Protein AF-M6C0X6-F1 (afdb_monomer)

Organism: NCBI:txid1303729

Secondary structure (DSSP, 8-state):
-HHHHHHHHHHHHHHHHTT---------HHHHHHHHHHHHHHHHHHHH---HHHHHHHHHHHHHHHHHHHHHHHHHHHHHHHPPPSS-EEEEEE--EEEE---HHHHHHHHGGGGHHHHHHHHTTS---GGGTSSS-TTSTT-TTEEEPPPBT-EEEE--EEEEEE-TTSSEEEEEEEEEEEE--BEEEEESS--TTTGGGSEEEE--EEEEEEEEEEEEE-EE-TTS-EEEEEEEEEEEEEEEEEEEEPTTT--EEEEEEEE--EEEEEEEEEEEE-SSSEEEEEEEEEEEEEEEEEEEEEEEEEETTEEEEEEEE--S-TTTTEEEEEEEEEEEEEEEE-TTS-EEEEEEE---

Mean predicted aligned error: 16.29 Å

Foldseek 3Di:
DVVVVVVVVVVVVVVVVVPPDDDDDPQDPVVLVVLVVVLVVLVVVLVVDPDPVVSVVSVVVSVVSVVVSVVSVVVVQLVVLLDDDAFKDKDKDWAKDWDADDPPLVVVLVVCCVCVVVLVCVVVPVDDDPPPPCPPDPSPAFPSAKDKFDWAFRIDIWIKIKIKIAGRVSFKIKIKIKTKDKTWTKMKMAGRDDDPQCPVRRIDIWTKIKIKIKIKMKIWGWDQDPSSKTKTKIKIKMKIKMKIKIAAQDPRQLAGGIKIKIAIWMWIKMKMKIWARPHPWKIKIKIKMKIKTKAFIKMWDWHWGADPNDTDTDTDIDDDDRVVGMDIDIAMWMKIWMWTDDPVGDIDIDIDTDGD

Sequence (356 aa):
MKKQIEKFLVTILFLLIQTNAIGQNNLSQSDLDILEKEANELEMKAGKAQDPVTRQRMIFEIRKKRKEASELRDKLHEQEISKTPKGATFEIAILLNQTSWIPESLARKQNVSINETNTFLYTNGLYQNINVIAGNDPHIINNTGSFYSNPQGNTKTAYPIRLLFLTESKKYGVEATFLDFRIRPSYSSVNVNPTLGNLNQTYSLYGPQLRRTDIQLNFLYFFETGSGTRIGPSLGIRNLDTYSKEYGNLPGGLGFGTMEEKAGGLGPQIGFRIVKKLNNFFQFHTSADYFRTLGKYYLKTNGTTIHNGAQNFLVTETSGSTGDNLVKRRGYQIDAGLSFSEQTGSSLHSVFNIQK

Radius of gyration: 32.21 Å; Cα contacts (8 Å, |Δi|>4): 700; chains: 1; bounding box: 74×35×109 Å

Solvent-accessible surface area (backbone atoms only — not comparable to full-atom values): 18980 Å² total; per-residue (Å²): 111,69,73,58,55,52,48,51,53,50,51,54,51,51,66,58,56,76,69,74,80,77,81,91,66,97,77,52,76,67,59,44,57,49,36,51,50,54,29,52,55,44,50,58,50,36,72,69,46,86,50,69,68,64,28,52,53,42,53,52,51,32,53,50,36,51,50,52,33,51,57,50,48,52,52,52,49,51,56,59,49,32,55,76,75,83,51,65,47,79,46,79,43,67,41,46,35,55,43,70,62,73,55,66,70,56,55,52,60,62,66,52,56,83,49,44,67,59,49,56,42,37,74,72,66,78,50,95,68,73,78,74,77,64,72,83,46,84,89,65,53,59,54,83,46,58,50,68,54,77,60,43,70,27,58,49,79,38,70,32,44,35,40,38,38,31,42,47,83,57,35,40,34,43,37,38,36,44,35,83,45,76,46,65,24,35,33,39,34,40,35,76,66,62,46,95,80,42,54,86,47,34,62,42,78,44,63,35,42,38,38,39,37,42,40,38,42,32,43,38,42,40,46,72,45,100,74,36,32,34,38,26,53,30,47,31,40,34,39,45,34,38,34,38,37,37,70,41,73,40,89,44,80,49,24,46,35,41,39,40,37,40,37,37,20,49,28,52,27,41,34,38,40,39,39,36,62,77,45,89,40,37,32,40,38,36,38,41,36,42,38,43,26,47,30,45,49,42,44,40,36,42,18,42,34,65,57,97,90,39,84,41,80,44,77,48,61,71,76,75,57,89,78,71,36,59,40,79,48,74,53,52,45,44,42,37,31,46,33,39,41,50,100,83,79,60,67,58,65,55,44,61,39,65,64,112

Structure (mmCIF, N/CA/C/O backbone):
data_AF-M6C0X6-F1
#
_entry.id   AF-M6C0X6-F1
#
loop_
_atom_site.group_PDB
_atom_site.id
_atom_site.type_symbol
_atom_site.label_atom_id
_atom_site.label_alt_id
_atom_site.label_comp_id
_atom_site.label_asym_id
_atom_site.label_entity_id
_atom_site.label_seq_id
_atom_site.pdbx_PDB_ins_code
_atom_site.Cartn_x
_atom_site.Cartn_y
_atom_site.Cartn_z
_atom_site.occupancy
_atom_site.B_iso_or_equiv
_atom_site.auth_seq_id
_atom_site.auth_comp_id
_atom_site.auth_asym_id
_atom_site.auth_atom_id
_atom_site.pdbx_PDB_model_num
ATOM 1 N N . MET A 1 1 ? 19.005 5.212 11.169 1.00 42.03 1 MET A N 1
ATOM 2 C CA . MET A 1 1 ? 17.576 5.015 10.817 1.00 42.03 1 MET A CA 1
ATOM 3 C C . MET A 1 1 ? 16.932 3.784 11.466 1.00 42.03 1 MET A C 1
ATOM 5 O O . MET A 1 1 ? 15.867 3.962 12.036 1.00 42.03 1 MET A O 1
ATOM 9 N N . LYS A 1 2 ? 17.548 2.583 11.485 1.00 36.31 2 LYS A N 1
ATOM 10 C CA . LYS A 1 2 ? 17.008 1.403 12.217 1.00 36.31 2 LYS A CA 1
ATOM 11 C C . LYS A 1 2 ? 16.631 1.695 13.684 1.00 36.31 2 LYS A C 1
ATOM 13 O O . LYS A 1 2 ? 15.504 1.438 14.084 1.00 36.31 2 LYS A O 1
ATOM 18 N N . LYS A 1 3 ? 17.515 2.382 14.422 1.00 39.91 3 LYS A N 1
ATOM 19 C CA . LYS A 1 3 ? 17.298 2.758 15.834 1.00 39.91 3 LYS A CA 1
ATOM 20 C C . LYS A 1 3 ? 16.081 3.664 16.093 1.00 39.91 3 LYS A C 1
ATOM 22 O O . LYS A 1 3 ? 15.587 3.693 17.210 1.00 39.91 3 LYS A O 1
ATOM 27 N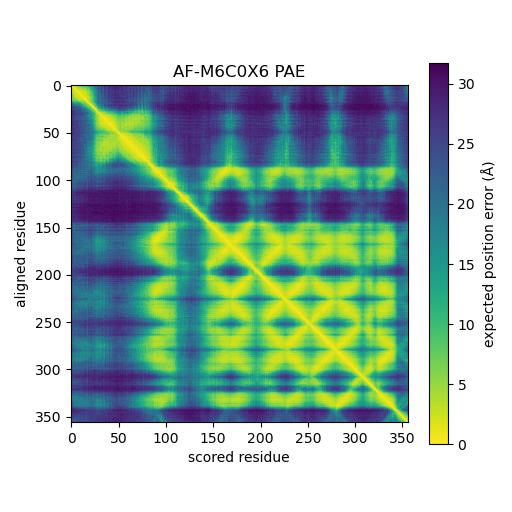 N . GLN A 1 4 ? 15.610 4.435 15.107 1.00 46.06 4 GLN A N 1
ATOM 28 C CA . GLN A 1 4 ? 14.421 5.291 15.279 1.00 46.06 4 GLN A CA 1
ATOM 29 C C . GLN A 1 4 ? 13.121 4.510 15.061 1.00 46.06 4 GLN A C 1
ATOM 31 O O . GLN A 1 4 ? 12.149 4.749 15.767 1.00 46.06 4 GLN A O 1
ATOM 36 N N . ILE A 1 5 ? 13.128 3.543 14.13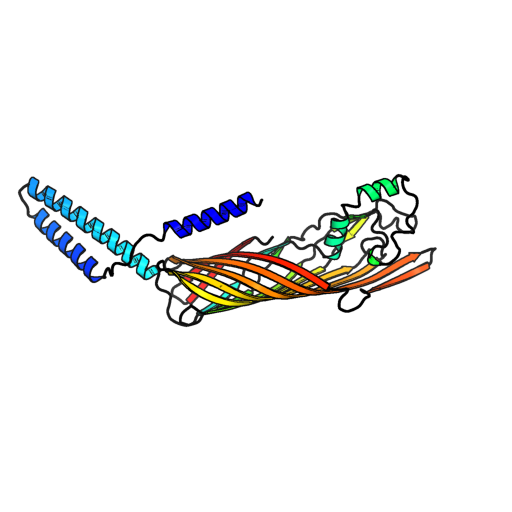9 1.00 49.00 5 ILE A N 1
ATOM 37 C CA . ILE A 1 5 ? 11.989 2.651 13.882 1.00 49.00 5 ILE A CA 1
ATOM 38 C C . ILE A 1 5 ? 11.803 1.686 15.057 1.00 49.00 5 ILE A C 1
ATOM 40 O O . ILE A 1 5 ? 10.682 1.497 15.513 1.00 49.00 5 ILE A O 1
ATOM 44 N N . GLU A 1 6 ? 12.898 1.152 15.609 1.00 48.16 6 GLU A N 1
ATOM 45 C CA . GLU A 1 6 ? 12.866 0.346 16.837 1.00 48.16 6 GLU A CA 1
ATOM 46 C C . GLU A 1 6 ? 12.303 1.143 18.014 1.00 48.16 6 GLU A C 1
ATOM 48 O O . GLU A 1 6 ? 11.419 0.656 18.706 1.00 48.16 6 GLU A O 1
ATOM 53 N N . LYS A 1 7 ? 12.735 2.399 18.206 1.00 52.16 7 LYS A N 1
ATOM 54 C CA . LYS A 1 7 ? 12.172 3.262 19.254 1.00 52.16 7 LYS A CA 1
ATOM 55 C C . LYS A 1 7 ? 10.678 3.521 19.049 1.00 52.16 7 LYS A C 1
ATOM 57 O O . LYS A 1 7 ? 9.930 3.451 20.018 1.00 52.16 7 LYS A O 1
ATOM 62 N N . PHE A 1 8 ? 10.228 3.772 17.820 1.00 59.09 8 PHE A N 1
ATOM 63 C CA . PHE A 1 8 ? 8.808 3.985 17.515 1.00 59.09 8 PHE A CA 1
ATOM 64 C C . PHE A 1 8 ? 7.961 2.726 17.770 1.00 59.09 8 PHE A C 1
ATOM 66 O O . PHE A 1 8 ? 6.936 2.805 18.444 1.00 59.09 8 PHE A O 1
ATOM 73 N N . LEU A 1 9 ? 8.434 1.553 17.330 1.00 54.16 9 LEU A N 1
ATOM 74 C CA . LEU A 1 9 ? 7.792 0.260 17.594 1.00 54.16 9 LEU A CA 1
ATOM 75 C C . LEU A 1 9 ? 7.750 -0.068 19.088 1.00 54.16 9 LEU A C 1
ATOM 77 O O . LEU A 1 9 ? 6.710 -0.488 19.582 1.00 54.16 9 LEU A O 1
ATOM 81 N N . VAL A 1 10 ? 8.841 0.176 19.820 1.00 66.50 10 VAL A N 1
ATOM 82 C CA . VAL A 1 10 ? 8.893 -0.015 21.278 1.00 66.50 10 VAL A CA 1
ATOM 83 C C . VAL A 1 10 ? 7.934 0.941 21.988 1.00 66.50 10 VAL A C 1
ATOM 85 O O . VAL A 1 10 ? 7.257 0.519 22.915 1.00 66.50 10 VAL A O 1
ATOM 88 N N . THR A 1 11 ? 7.799 2.189 21.527 1.00 61.12 11 THR A N 1
ATOM 89 C CA . THR A 1 11 ? 6.858 3.161 22.116 1.00 61.12 11 THR A CA 1
ATOM 90 C C . THR A 1 11 ? 5.402 2.740 21.884 1.00 61.12 11 THR A C 1
ATOM 92 O O . THR A 1 11 ? 4.592 2.808 22.805 1.00 61.12 11 THR A O 1
ATOM 95 N N . ILE A 1 12 ? 5.074 2.232 20.689 1.00 59.31 12 ILE A N 1
ATOM 96 C CA . ILE A 1 12 ? 3.743 1.682 20.380 1.00 59.31 12 ILE A CA 1
ATOM 97 C C . ILE A 1 12 ? 3.461 0.424 21.208 1.00 59.31 12 ILE A C 1
ATOM 99 O O . ILE A 1 12 ? 2.371 0.287 21.761 1.00 59.31 12 ILE A O 1
ATOM 103 N N . LEU A 1 13 ? 4.440 -0.475 21.340 1.00 56.22 13 LEU A N 1
ATOM 104 C CA . LEU A 1 13 ? 4.315 -1.681 22.156 1.00 56.22 13 LEU A CA 1
ATOM 105 C C . LEU A 1 13 ? 4.119 -1.331 23.641 1.00 56.22 13 LEU A C 1
ATOM 107 O O . LEU A 1 13 ? 3.289 -1.936 24.310 1.00 56.22 13 LEU A O 1
ATOM 111 N N . PHE A 1 14 ? 4.821 -0.311 24.144 1.00 57.59 14 PHE A N 1
ATOM 112 C CA . PHE A 1 14 ? 4.691 0.163 25.524 1.00 57.59 14 PHE A CA 1
ATOM 113 C C . PHE A 1 14 ? 3.308 0.785 25.787 1.00 57.59 14 PHE A C 1
ATOM 115 O O . PHE A 1 14 ? 2.681 0.483 26.801 1.00 57.59 14 PHE A O 1
ATOM 122 N N . LEU A 1 15 ? 2.782 1.567 24.833 1.00 51.19 15 LEU A N 1
ATOM 123 C CA . LEU A 1 15 ? 1.413 2.106 24.859 1.00 51.19 15 LEU A CA 1
ATOM 124 C C . LEU A 1 15 ? 0.328 1.017 24.770 1.00 51.19 15 LEU A C 1
ATOM 126 O O . LEU A 1 15 ? -0.772 1.209 25.283 1.00 51.19 15 LEU A O 1
ATOM 130 N N . LEU A 1 16 ? 0.620 -0.122 24.134 1.00 48.69 16 LEU A N 1
ATOM 131 C CA . LEU A 1 16 ? -0.285 -1.277 24.059 1.00 48.69 16 LEU A CA 1
ATOM 132 C C . LEU A 1 16 ? -0.268 -2.127 25.340 1.00 48.69 16 LEU A C 1
ATOM 134 O O . LEU A 1 16 ? -1.307 -2.665 25.722 1.00 48.69 16 LEU A O 1
ATOM 138 N N . ILE A 1 17 ? 0.883 -2.245 26.012 1.00 47.50 17 ILE A N 1
ATOM 139 C CA . ILE A 1 17 ? 1.042 -3.083 27.214 1.00 47.50 17 ILE A CA 1
ATOM 140 C C . ILE A 1 17 ? 0.518 -2.381 28.475 1.00 47.50 17 ILE A C 1
ATOM 142 O O . ILE A 1 17 ? -0.055 -3.053 29.332 1.00 47.50 17 ILE A O 1
ATOM 146 N N . GLN A 1 18 ? 0.620 -1.049 28.584 1.00 40.41 18 GLN A N 1
ATOM 147 C CA . GLN A 1 18 ? 0.121 -0.334 29.772 1.00 40.41 18 GLN A CA 1
ATOM 148 C C . GLN A 1 18 ? -1.401 -0.431 29.981 1.00 40.41 18 GLN A C 1
ATOM 150 O O . GLN A 1 18 ? -1.871 -0.162 31.080 1.00 40.41 18 GLN A O 1
ATOM 155 N N . THR A 1 19 ? -2.175 -0.878 28.985 1.00 43.50 19 THR A N 1
ATOM 156 C CA . THR A 1 19 ? -3.637 -1.024 29.109 1.00 43.50 19 THR A CA 1
ATOM 157 C C . THR A 1 19 ? -4.126 -2.452 29.397 1.00 43.50 19 THR A C 1
ATOM 159 O O . THR A 1 19 ? -5.328 -2.680 29.393 1.00 43.50 19 THR A O 1
ATOM 162 N N . ASN A 1 20 ? -3.239 -3.425 29.649 1.00 36.69 20 ASN A N 1
ATOM 163 C CA . ASN A 1 20 ? -3.609 -4.845 29.814 1.00 36.69 20 ASN A CA 1
ATOM 164 C C . ASN A 1 20 ? -3.571 -5.360 31.267 1.00 36.69 20 ASN A C 1
ATOM 166 O O . ASN A 1 20 ? -3.251 -6.524 31.501 1.00 36.69 20 ASN A O 1
ATOM 170 N N . ALA A 1 21 ? -3.908 -4.533 32.256 1.00 36.47 21 ALA A N 1
ATOM 171 C CA . ALA A 1 21 ? -3.939 -4.976 33.650 1.00 36.47 21 ALA A CA 1
ATOM 172 C C . ALA A 1 21 ? -5.159 -4.459 34.423 1.00 36.47 21 ALA A C 1
ATOM 174 O O . ALA A 1 21 ? -5.002 -3.773 35.423 1.00 36.47 21 ALA A O 1
ATOM 175 N N . ILE A 1 22 ? -6.374 -4.820 34.002 1.00 39.00 22 ILE A N 1
ATOM 176 C CA . ILE A 1 22 ? -7.524 -4.897 34.915 1.00 39.00 22 ILE A CA 1
ATOM 177 C C . ILE A 1 22 ? -8.303 -6.176 34.585 1.00 39.00 22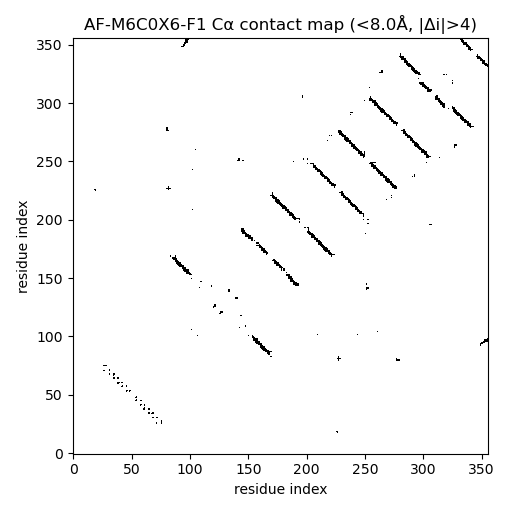 ILE A C 1
ATOM 179 O O . ILE A 1 22 ? -8.805 -6.354 33.478 1.00 39.00 22 ILE A O 1
ATOM 183 N N . GLY A 1 23 ? -8.346 -7.091 35.556 1.00 33.72 23 GLY A N 1
ATOM 184 C CA . GLY A 1 23 ? -9.098 -8.338 35.483 1.00 33.72 23 GLY A CA 1
ATOM 185 C C . GLY A 1 23 ? -10.604 -8.099 35.383 1.00 33.72 23 GLY A C 1
ATOM 186 O O . GLY A 1 23 ? -11.147 -7.166 35.975 1.00 33.72 23 GLY A O 1
ATOM 187 N N . GLN A 1 24 ? -11.269 -8.972 34.627 1.00 34.59 24 GLN A N 1
ATOM 188 C CA . GLN A 1 24 ? -12.722 -9.056 34.540 1.00 34.59 24 GLN A CA 1
ATOM 189 C C . GLN A 1 24 ? -13.299 -9.493 35.890 1.00 34.59 24 GLN A C 1
ATOM 191 O O . GLN A 1 24 ? -13.373 -10.682 36.185 1.00 34.59 24 GLN A O 1
ATOM 196 N N . ASN A 1 25 ? -13.752 -8.529 36.683 1.00 37.69 25 ASN A N 1
ATOM 197 C CA . ASN A 1 25 ? -14.862 -8.761 37.596 1.00 37.69 25 ASN A CA 1
ATOM 198 C C . ASN A 1 25 ? -16.131 -8.318 36.864 1.00 37.69 25 ASN A C 1
ATOM 200 O O . ASN A 1 25 ? -16.159 -7.227 36.294 1.00 37.69 25 ASN A O 1
ATOM 204 N N . ASN A 1 26 ? -17.156 -9.172 36.851 1.00 41.16 26 ASN A N 1
ATOM 205 C CA . ASN A 1 26 ? -18.490 -8.839 36.350 1.00 41.16 26 ASN A CA 1
ATOM 206 C C . ASN A 1 26 ? -19.082 -7.727 37.230 1.00 41.16 26 ASN A C 1
ATOM 208 O O . ASN A 1 26 ? -19.755 -8.006 38.214 1.00 41.16 26 ASN A O 1
ATOM 212 N N . LEU A 1 27 ? -18.758 -6.477 36.909 1.00 54.16 27 LEU A N 1
ATOM 213 C CA . LEU A 1 27 ? -19.277 -5.275 37.554 1.00 54.16 27 LEU A CA 1
ATOM 214 C C . LEU A 1 27 ? -20.541 -4.865 36.807 1.00 54.16 27 LEU A C 1
ATOM 216 O O . LEU A 1 27 ? -20.511 -4.690 35.588 1.00 54.16 27 LEU A O 1
ATOM 220 N N . SER A 1 28 ? -21.657 -4.778 37.522 1.00 58.81 28 SER A N 1
ATOM 221 C CA . SER A 1 28 ? -22.966 -4.526 36.930 1.00 58.81 28 SER A CA 1
ATOM 222 C C . SER A 1 28 ? -23.389 -3.069 37.116 1.00 58.81 28 SER A C 1
ATOM 224 O O . SER A 1 28 ? -23.017 -2.420 38.091 1.00 58.81 28 SER A O 1
ATOM 226 N N . GLN A 1 29 ? -24.213 -2.553 36.199 1.00 59.62 29 GLN A N 1
ATOM 227 C CA . GLN A 1 29 ? -24.833 -1.225 36.323 1.00 59.62 29 GLN A CA 1
ATOM 228 C C . GLN A 1 29 ? -25.606 -1.077 37.648 1.00 59.62 29 GLN A C 1
ATOM 230 O O . GLN A 1 29 ? -25.620 -0.005 38.242 1.00 59.62 29 GLN A O 1
ATOM 235 N N . SER A 1 30 ? -26.184 -2.177 38.149 1.00 58.88 30 SER A N 1
ATOM 236 C CA . SER A 1 30 ? -26.876 -2.221 39.439 1.00 58.88 30 SER A CA 1
ATOM 237 C C . SER A 1 30 ? -25.969 -1.925 40.633 1.00 58.88 30 SER A C 1
ATOM 239 O O . SER A 1 30 ? -26.442 -1.350 41.608 1.00 58.88 30 SER A O 1
ATOM 241 N N . ASP A 1 31 ? -24.677 -2.257 40.565 1.00 66.62 31 ASP A N 1
ATOM 242 C CA . ASP A 1 31 ? -23.735 -1.985 41.657 1.00 66.62 31 ASP A CA 1
ATOM 243 C C . ASP A 1 31 ? -23.409 -0.483 41.761 1.00 66.62 31 ASP A C 1
ATOM 245 O O . ASP A 1 31 ? -23.191 0.031 42.859 1.00 66.62 31 ASP A O 1
ATOM 249 N N . LEU A 1 32 ? -23.435 0.241 40.632 1.00 68.88 32 LEU A N 1
ATOM 250 C CA . LEU A 1 32 ? -23.257 1.697 40.588 1.00 68.88 32 LEU A CA 1
ATOM 251 C C . LEU A 1 32 ? -24.420 2.416 41.282 1.00 68.88 32 LEU A C 1
ATOM 253 O O . LEU A 1 32 ? -24.203 3.253 42.160 1.00 68.88 32 LEU A O 1
ATOM 257 N N . ASP A 1 33 ? -25.647 2.048 40.913 1.00 72.62 33 ASP A N 1
ATOM 258 C CA . ASP A 1 33 ? -26.867 2.676 41.423 1.00 72.62 33 ASP A CA 1
ATOM 259 C C . ASP A 1 33 ? -27.026 2.452 42.937 1.00 72.62 33 ASP A C 1
ATOM 261 O O . ASP A 1 33 ? -27.483 3.342 43.661 1.00 72.62 33 ASP A O 1
ATOM 265 N N . ILE A 1 34 ? -26.603 1.286 43.444 1.00 78.50 34 ILE A N 1
ATOM 266 C CA . ILE A 1 34 ? -26.583 0.984 44.882 1.00 78.50 34 ILE A CA 1
ATOM 267 C C . ILE A 1 34 ? -25.573 1.885 45.610 1.00 78.50 34 ILE A C 1
ATOM 269 O O . ILE A 1 34 ? -25.927 2.503 46.616 1.00 78.50 34 ILE A O 1
ATOM 273 N N . LEU A 1 35 ? -24.346 2.024 45.095 1.00 73.62 35 LEU A N 1
ATOM 274 C CA . LEU A 1 35 ? -23.304 2.855 45.713 1.00 73.62 35 LEU A CA 1
ATOM 275 C C . LEU A 1 35 ? -23.670 4.347 45.735 1.00 73.62 35 LEU A C 1
ATOM 277 O O . LEU A 1 35 ? -23.440 5.021 46.745 1.00 73.62 35 LEU A O 1
ATOM 281 N N . GLU A 1 36 ? -24.264 4.867 44.658 1.00 76.62 36 GLU A N 1
ATOM 282 C CA . GLU A 1 36 ? -24.728 6.258 44.602 1.00 76.62 36 GLU A CA 1
ATOM 283 C C . GLU A 1 36 ? -25.902 6.505 45.557 1.00 76.62 36 GLU A C 1
ATOM 285 O O . GLU A 1 36 ? -25.922 7.510 46.277 1.00 76.62 36 GLU A O 1
ATOM 290 N N . LYS A 1 37 ? -26.852 5.566 45.637 1.00 82.69 37 LYS A N 1
ATOM 291 C CA . LYS A 1 37 ? -27.984 5.656 46.564 1.00 82.69 37 LYS A CA 1
ATOM 292 C C . LYS A 1 37 ? -27.531 5.609 48.024 1.00 82.69 37 LYS A C 1
ATOM 294 O O . LYS A 1 37 ? -27.955 6.447 48.818 1.00 82.69 37 LYS A O 1
ATOM 299 N N . GLU A 1 38 ? -26.617 4.705 48.371 1.00 78.69 38 GLU A N 1
ATOM 300 C CA . GLU A 1 38 ? -26.047 4.617 49.718 1.00 78.69 38 GLU A CA 1
ATOM 301 C C . GLU A 1 38 ? -25.242 5.870 50.099 1.00 78.69 38 GLU A C 1
ATOM 303 O O . GLU A 1 38 ? -25.298 6.316 51.247 1.00 78.69 38 GLU A O 1
ATOM 308 N N . ALA A 1 39 ? -24.512 6.472 49.153 1.00 76.06 39 ALA A N 1
ATOM 309 C CA . ALA A 1 39 ? -23.806 7.732 49.382 1.00 76.06 39 ALA A CA 1
ATOM 310 C C . ALA A 1 39 ? -24.780 8.898 49.638 1.00 76.06 39 ALA A C 1
ATOM 312 O O . ALA A 1 39 ? -24.544 9.704 50.541 1.00 76.06 39 ALA A O 1
ATOM 313 N N . ASN A 1 40 ? -25.891 8.962 48.900 1.00 81.44 40 ASN A N 1
ATOM 314 C CA . ASN A 1 40 ? -26.924 9.989 49.073 1.00 81.44 40 ASN A CA 1
ATOM 315 C C . ASN A 1 40 ? -27.689 9.826 50.401 1.00 81.44 40 ASN A C 1
ATOM 317 O O . ASN A 1 40 ? -27.976 10.810 51.087 1.00 81.44 40 ASN A O 1
ATOM 321 N N . GLU A 1 41 ? -27.970 8.590 50.820 1.00 82.00 41 GLU A N 1
ATOM 322 C CA . GLU A 1 41 ? -28.571 8.310 52.128 1.00 82.00 41 GLU A CA 1
ATOM 323 C C . GLU A 1 41 ? -27.642 8.699 53.290 1.00 82.00 41 GLU A C 1
ATOM 325 O O . GLU A 1 41 ? -28.101 9.252 54.297 1.00 82.00 41 GLU A O 1
ATOM 330 N N . LEU A 1 42 ? -26.333 8.456 53.152 1.00 77.00 42 LEU A N 1
ATOM 331 C CA . LEU A 1 42 ? -25.328 8.878 54.131 1.00 77.00 42 LEU A CA 1
ATOM 332 C C . LEU A 1 42 ? -25.166 10.401 54.177 1.00 77.00 42 LEU A C 1
ATOM 334 O O . LEU A 1 42 ? -25.010 10.954 55.263 1.00 77.00 42 LEU A O 1
ATOM 338 N N . GLU A 1 43 ? -25.263 11.097 53.044 1.00 78.75 43 GLU A N 1
ATOM 339 C CA . GLU A 1 43 ? -25.226 12.564 52.988 1.00 78.75 43 GLU A CA 1
ATOM 340 C C . GLU A 1 43 ? -26.439 13.186 53.690 1.00 78.75 43 GLU A C 1
ATOM 342 O O . GLU A 1 43 ? -26.290 14.108 54.498 1.00 78.75 43 GLU A O 1
ATOM 347 N N . MET A 1 44 ? -27.629 12.614 53.489 1.00 78.75 44 MET A N 1
ATOM 348 C CA . MET A 1 44 ? -28.838 13.038 54.193 1.00 78.75 44 MET A CA 1
ATOM 349 C C . MET A 1 44 ? -28.740 12.798 55.711 1.00 78.75 44 MET A C 1
ATOM 351 O O . MET A 1 44 ? -29.184 13.638 56.499 1.00 78.75 44 MET A O 1
ATOM 355 N N . LYS A 1 45 ? -28.143 11.678 56.145 1.00 79.44 45 LYS A N 1
ATOM 356 C CA . LYS A 1 45 ? -27.894 11.384 57.570 1.00 79.44 45 LYS A CA 1
ATOM 357 C C . LYS A 1 45 ? -26.827 12.307 58.167 1.00 79.44 45 LYS A C 1
ATOM 359 O O . LYS A 1 45 ? -27.018 12.819 59.267 1.00 79.44 45 LYS A O 1
ATOM 364 N N . ALA A 1 46 ? -25.759 12.597 57.428 1.00 72.44 46 ALA A N 1
ATOM 365 C CA . ALA A 1 46 ? -24.705 13.518 57.846 1.00 72.44 46 ALA A CA 1
ATOM 366 C C . ALA A 1 46 ? -25.189 14.972 57.949 1.00 72.44 46 ALA A C 1
ATOM 368 O O . ALA A 1 46 ? -24.738 15.703 58.831 1.00 72.44 46 ALA A O 1
ATOM 369 N N . GLY A 1 47 ? -26.132 15.388 57.097 1.00 74.56 47 GLY A N 1
ATOM 370 C CA . GLY A 1 47 ? -26.777 16.703 57.172 1.00 74.56 47 GLY A CA 1
ATOM 371 C C . GLY A 1 47 ? -27.667 16.889 58.407 1.00 74.56 47 GLY A C 1
ATOM 372 O O . GLY A 1 47 ? -27.858 18.016 58.853 1.00 74.56 47 GLY A O 1
ATOM 373 N N . LYS A 1 48 ? -28.171 15.792 58.986 1.00 79.69 48 LYS A N 1
ATOM 374 C CA . LYS A 1 48 ? -29.019 15.788 60.192 1.00 79.69 48 LYS A CA 1
ATOM 375 C C . LYS A 1 48 ? -28.244 15.511 61.487 1.00 79.69 48 LYS A C 1
ATOM 377 O O . LYS A 1 48 ? -28.820 15.595 62.569 1.00 79.69 48 LYS A O 1
ATOM 382 N N . ALA A 1 49 ? -26.959 15.174 61.398 1.00 74.31 49 ALA A N 1
ATOM 383 C CA . ALA A 1 49 ? -26.139 14.831 62.552 1.00 74.31 49 ALA A CA 1
ATOM 384 C C . ALA A 1 49 ? -25.634 16.084 63.282 1.00 74.31 49 ALA A C 1
ATOM 386 O O . ALA A 1 49 ? -24.989 16.948 62.686 1.00 74.31 49 ALA A O 1
ATOM 387 N N . GLN A 1 50 ? -25.910 16.158 64.586 1.00 68.75 50 GLN A N 1
ATOM 388 C CA . GLN A 1 50 ? -25.486 17.263 65.452 1.00 68.75 50 GLN A CA 1
ATOM 389 C C . GLN A 1 50 ? -24.059 17.085 66.000 1.00 68.75 50 GLN A C 1
ATOM 391 O O . GLN A 1 50 ? -23.410 18.077 66.316 1.00 68.75 50 GLN A O 1
ATOM 396 N N . ASP A 1 51 ? -23.549 15.848 66.070 1.00 80.06 51 ASP A N 1
ATOM 397 C CA . ASP A 1 51 ? -22.194 15.558 66.554 1.00 80.06 51 ASP A CA 1
ATOM 398 C C . ASP A 1 51 ? -21.120 15.786 65.461 1.00 80.06 51 ASP A C 1
ATOM 400 O O . ASP A 1 51 ? -21.151 15.113 64.418 1.00 80.06 51 ASP A O 1
ATOM 404 N N . PRO A 1 52 ? -20.137 16.683 65.687 1.00 74.88 52 PRO A N 1
ATOM 405 C CA . PRO A 1 52 ? -19.073 16.977 64.729 1.00 74.88 52 PRO A CA 1
ATOM 406 C C . PRO A 1 52 ? -18.222 15.759 64.346 1.00 74.88 52 PRO A C 1
ATOM 408 O O . PRO A 1 52 ? -17.823 15.636 63.185 1.00 74.88 52 PRO A O 1
ATOM 411 N N . VAL A 1 53 ? -17.952 14.847 65.288 1.00 78.44 53 VAL A N 1
ATOM 412 C CA . VAL A 1 53 ? -17.056 13.698 65.063 1.00 78.44 53 VAL A CA 1
ATOM 413 C C . VAL A 1 53 ? -17.737 12.643 64.196 1.00 78.44 53 VAL A C 1
ATOM 415 O O . VAL A 1 53 ? -17.164 12.167 63.211 1.00 78.44 53 VAL A O 1
ATOM 418 N N . THR A 1 54 ? -18.993 12.318 64.504 1.00 75.00 54 THR A N 1
ATOM 419 C CA . THR A 1 54 ? -19.795 11.384 63.703 1.00 75.00 54 THR A CA 1
ATOM 420 C C . THR A 1 54 ? -20.052 11.945 62.300 1.00 75.00 54 THR A C 1
ATOM 422 O O . THR A 1 54 ? -19.958 11.216 61.309 1.00 75.00 54 THR A O 1
ATOM 425 N N . ARG A 1 55 ? -20.268 13.261 62.178 1.00 72.56 55 ARG A N 1
ATOM 426 C CA . ARG A 1 55 ? -20.408 13.943 60.883 1.00 72.56 55 ARG A CA 1
ATOM 427 C C . ARG A 1 55 ? -19.143 13.846 60.028 1.00 72.56 55 ARG A C 1
ATOM 429 O O . ARG A 1 55 ? -19.244 13.550 58.840 1.00 72.56 55 ARG A O 1
ATOM 436 N N . GLN A 1 56 ? -17.957 14.039 60.608 1.00 77.94 56 GLN A N 1
ATOM 437 C CA . GLN A 1 56 ? -16.690 13.899 59.877 1.00 77.94 56 GLN A CA 1
ATOM 438 C C . GLN A 1 56 ? -16.447 12.467 59.381 1.00 77.94 56 GLN A C 1
ATOM 440 O O . GLN A 1 56 ? -16.020 12.289 58.238 1.00 77.94 56 GLN A O 1
ATOM 445 N N . ARG A 1 57 ? -16.767 11.447 60.192 1.00 80.44 57 ARG A N 1
ATOM 446 C CA . ARG A 1 57 ? -16.669 10.033 59.781 1.00 80.44 57 ARG A CA 1
ATOM 447 C C . ARG A 1 57 ? -17.598 9.711 58.609 1.00 80.44 57 ARG A C 1
ATOM 449 O O . ARG A 1 57 ? -17.147 9.136 57.623 1.00 80.44 57 ARG A O 1
ATOM 456 N N . MET A 1 58 ? -18.850 10.166 58.663 1.00 79.88 58 MET A N 1
ATOM 457 C CA . MET A 1 58 ? -19.801 9.974 57.561 1.00 79.88 58 MET A CA 1
ATOM 458 C C . MET A 1 58 ? -19.367 10.706 56.284 1.00 79.88 58 MET A C 1
ATOM 460 O O . MET A 1 58 ? -19.471 10.148 55.198 1.00 79.88 58 MET A O 1
ATOM 464 N N . ILE A 1 59 ? -18.806 11.918 56.386 1.00 78.81 59 ILE A N 1
ATOM 465 C CA . ILE A 1 59 ? -18.259 12.646 55.225 1.00 78.81 59 ILE A CA 1
ATOM 466 C C . ILE A 1 59 ? -17.100 11.879 54.572 1.00 78.81 59 ILE A C 1
ATOM 468 O O . ILE A 1 59 ? -16.990 11.856 53.344 1.00 78.81 59 ILE A O 1
ATOM 472 N N . PHE A 1 60 ? -16.239 11.239 55.366 1.00 83.38 60 PHE A N 1
ATOM 473 C CA . PHE A 1 60 ? -15.159 10.406 54.839 1.00 83.38 60 PHE A CA 1
ATOM 474 C C . PHE A 1 60 ? -15.697 9.175 54.091 1.00 83.38 60 PHE A C 1
ATOM 476 O O . PHE A 1 60 ? -15.246 8.891 52.980 1.00 83.38 60 PHE A O 1
ATOM 483 N N . GLU A 1 61 ? -16.703 8.493 54.642 1.00 80.31 61 GLU A N 1
ATOM 484 C CA . GLU A 1 61 ? -17.351 7.351 53.983 1.00 80.31 61 GLU A CA 1
ATOM 485 C C . GLU A 1 61 ? -18.087 7.746 52.698 1.00 80.31 61 GLU A C 1
ATOM 487 O O . GLU A 1 61 ? -17.961 7.050 51.692 1.00 80.31 61 GLU A O 1
ATOM 492 N N . ILE A 1 62 ? -18.772 8.896 52.677 1.00 79.75 62 ILE A N 1
ATOM 493 C CA . ILE A 1 62 ? -19.403 9.442 51.462 1.00 79.75 62 ILE A CA 1
ATOM 494 C C . ILE A 1 62 ? -18.353 9.668 50.372 1.00 79.75 62 ILE A C 1
ATOM 496 O O . ILE A 1 62 ? -18.550 9.269 49.225 1.00 79.75 62 ILE A O 1
ATOM 500 N N . ARG A 1 63 ? -17.213 10.284 50.716 1.00 80.25 63 ARG A N 1
ATOM 501 C CA . ARG A 1 63 ? -16.117 10.512 49.760 1.00 80.25 63 ARG A CA 1
ATOM 502 C C . ARG A 1 63 ? -15.551 9.202 49.225 1.00 80.25 63 ARG A C 1
ATOM 504 O O . ARG A 1 63 ? -15.274 9.118 48.032 1.00 80.25 63 ARG A O 1
ATOM 511 N N . LYS A 1 64 ? -15.405 8.190 50.082 1.00 84.44 64 LYS A N 1
ATOM 512 C CA . LYS A 1 64 ? -14.942 6.860 49.681 1.00 84.44 64 LYS A CA 1
ATOM 513 C C . LYS A 1 64 ? -15.923 6.199 48.706 1.00 84.44 64 LYS A C 1
ATOM 515 O O . LYS A 1 64 ? -15.503 5.825 47.617 1.00 84.44 64 LYS A O 1
ATOM 520 N N . LYS A 1 65 ? -17.221 6.161 49.032 1.00 82.00 65 LYS A N 1
ATOM 521 C CA . LYS A 1 65 ? -18.254 5.569 48.161 1.00 82.00 65 LYS A CA 1
ATOM 522 C C . LYS A 1 65 ? -18.412 6.309 46.834 1.00 82.00 65 LYS A C 1
ATOM 524 O O . LYS A 1 65 ? -18.538 5.673 45.796 1.00 82.00 65 LYS A O 1
ATOM 529 N N . ARG A 1 66 ? -18.331 7.646 46.829 1.00 80.44 66 ARG A N 1
ATOM 530 C CA . ARG A 1 66 ? -18.342 8.438 45.584 1.00 80.44 66 ARG A CA 1
ATOM 531 C C . ARG A 1 66 ? -17.116 8.181 44.714 1.00 80.44 66 ARG A C 1
ATOM 533 O O . ARG A 1 66 ? -17.238 8.151 43.494 1.00 80.44 66 ARG A O 1
ATOM 540 N N . LYS A 1 67 ? -15.944 7.983 45.323 1.00 83.31 67 LYS A N 1
ATOM 541 C CA . LYS A 1 67 ? -14.732 7.609 44.589 1.00 83.31 67 LYS A CA 1
ATOM 542 C C . LYS A 1 67 ? -14.877 6.218 43.964 1.00 83.31 67 LYS A C 1
ATOM 544 O O . LYS A 1 67 ? -14.601 6.066 42.781 1.00 83.31 67 LYS A O 1
ATOM 549 N N . GLU A 1 68 ? -15.372 5.245 44.726 1.00 80.62 68 GLU A N 1
ATOM 550 C CA . GLU A 1 68 ? -15.641 3.885 44.238 1.00 80.62 68 GLU A CA 1
ATOM 551 C C . GLU A 1 68 ? -16.687 3.877 43.109 1.00 80.62 68 GLU A C 1
ATOM 553 O O . GLU A 1 68 ? -16.476 3.222 42.091 1.00 80.62 68 GLU A O 1
ATOM 558 N N . ALA A 1 69 ? -17.759 4.668 43.226 1.00 77.38 69 ALA A N 1
ATOM 559 C CA . ALA A 1 69 ? -18.752 4.840 42.165 1.00 77.38 69 ALA A CA 1
ATOM 560 C C . ALA A 1 69 ? -18.152 5.489 40.905 1.00 77.38 69 ALA A C 1
ATOM 562 O O . ALA A 1 69 ? -18.404 5.022 39.798 1.00 77.38 69 ALA A O 1
ATOM 563 N N . SER A 1 70 ? -17.306 6.517 41.049 1.00 77.88 70 SER A N 1
ATOM 564 C CA . SER A 1 70 ? -16.606 7.134 39.912 1.00 77.88 70 SER A CA 1
ATOM 565 C C . SER A 1 70 ? -15.709 6.128 39.188 1.00 77.88 70 SER A C 1
ATOM 567 O O . SER A 1 70 ? -15.782 6.013 37.970 1.00 77.88 70 SER A O 1
ATOM 569 N N . GLU A 1 71 ? -14.911 5.352 39.926 1.00 79.81 71 GLU A N 1
ATOM 570 C CA . GLU A 1 71 ? -14.040 4.321 39.349 1.00 79.81 71 GLU A CA 1
ATOM 571 C C . GLU A 1 71 ? -14.842 3.204 38.657 1.00 79.81 71 GLU A C 1
ATOM 573 O O . GLU A 1 71 ? -14.409 2.653 37.644 1.00 79.81 71 GLU A O 1
ATOM 578 N N . LEU A 1 72 ? -16.017 2.854 39.189 1.00 78.62 72 LEU A N 1
ATOM 579 C CA . LEU A 1 72 ? -16.910 1.851 38.608 1.00 78.62 72 LEU A CA 1
ATOM 580 C C . LEU A 1 72 ? -17.617 2.380 37.351 1.00 78.62 72 LEU A C 1
ATOM 582 O O . LEU A 1 72 ? -17.729 1.656 36.363 1.00 78.62 72 LEU A O 1
ATOM 586 N N . ARG A 1 73 ? -18.014 3.656 37.348 1.00 72.62 73 ARG A N 1
ATOM 587 C CA . ARG A 1 73 ? -18.564 4.356 36.181 1.00 72.62 73 ARG A CA 1
ATOM 588 C C . ARG A 1 73 ? -17.549 4.452 35.049 1.00 72.62 73 ARG A C 1
ATOM 590 O O . ARG A 1 73 ? -17.909 4.169 33.910 1.00 72.62 73 ARG A O 1
ATOM 597 N N . ASP A 1 74 ? -16.300 4.794 35.353 1.00 72.06 74 ASP A N 1
ATOM 598 C CA . ASP A 1 74 ? -15.225 4.848 34.358 1.00 72.06 74 ASP A CA 1
ATOM 599 C C . ASP A 1 74 ? -14.993 3.461 33.736 1.00 72.06 74 ASP A C 1
ATOM 601 O O . ASP A 1 74 ? -14.939 3.332 32.515 1.00 72.06 74 ASP A O 1
ATOM 605 N N . LYS A 1 75 ? -14.990 2.395 34.550 1.00 72.00 75 LYS A N 1
ATOM 606 C CA . LYS A 1 75 ? -14.889 1.006 34.065 1.00 72.00 75 LYS A CA 1
ATOM 607 C C . LYS A 1 75 ? -16.080 0.574 33.205 1.00 72.00 75 LYS A C 1
ATOM 609 O O . LYS A 1 75 ? -15.883 -0.092 32.191 1.00 72.00 75 LYS A O 1
ATOM 614 N N . LEU A 1 76 ? -17.310 0.930 33.584 1.00 71.50 76 LEU A N 1
ATOM 615 C CA . LEU A 1 76 ? -18.504 0.645 32.775 1.00 71.50 76 LEU A CA 1
ATOM 616 C C . LEU A 1 76 ? -18.474 1.418 31.452 1.00 71.50 76 LEU A C 1
ATOM 618 O O . LEU A 1 76 ? -18.785 0.858 30.402 1.00 71.50 76 LEU A O 1
ATOM 622 N N . HIS A 1 77 ? -18.033 2.676 31.478 1.00 68.12 77 HIS A N 1
ATOM 623 C CA . HIS A 1 77 ? -17.867 3.481 30.275 1.00 68.12 77 HIS A CA 1
ATOM 624 C C . HIS A 1 77 ? -16.796 2.896 29.340 1.00 68.12 77 HIS A C 1
ATOM 626 O O . HIS A 1 77 ? -17.023 2.786 28.135 1.00 68.12 77 HIS A O 1
ATOM 632 N N . GLU A 1 78 ? -15.667 2.431 29.880 1.00 65.31 78 GLU A N 1
ATOM 633 C CA . GLU A 1 78 ? -14.649 1.695 29.120 1.00 65.31 78 GLU A CA 1
ATOM 634 C C . GLU A 1 78 ? -15.203 0.396 28.511 1.00 65.31 78 GLU A C 1
ATOM 636 O O . GLU A 1 78 ? -14.901 0.080 27.357 1.00 65.31 78 GLU A O 1
ATOM 641 N N . GLN A 1 79 ? -16.059 -0.334 29.235 1.00 66.06 79 GLN A N 1
ATOM 642 C CA . GLN A 1 79 ? -16.737 -1.529 28.719 1.00 66.06 79 GLN A CA 1
ATOM 643 C C . GLN A 1 79 ? -17.761 -1.221 27.617 1.00 66.06 79 GLN A C 1
ATOM 645 O O . GLN A 1 79 ? -17.983 -2.040 26.728 1.00 66.06 79 GLN A O 1
ATOM 650 N N . GLU A 1 80 ? -18.420 -0.066 27.649 1.00 62.22 80 GLU A N 1
ATOM 651 C CA . GLU A 1 80 ? -19.301 0.355 26.558 1.00 62.22 80 GLU A CA 1
ATOM 652 C C . GLU A 1 80 ? -18.516 0.818 25.331 1.00 62.22 80 GLU A C 1
ATOM 654 O O . GLU A 1 80 ? -18.876 0.472 24.201 1.00 62.22 80 GLU A O 1
ATOM 659 N N . ILE A 1 81 ? -17.409 1.539 25.533 1.00 61.50 81 ILE A N 1
ATOM 660 C CA . ILE A 1 81 ? -16.501 1.923 24.450 1.00 61.50 81 ILE A CA 1
ATOM 661 C C . ILE A 1 81 ? -15.919 0.674 23.782 1.00 61.50 81 ILE A C 1
ATOM 663 O O . ILE A 1 81 ? -15.827 0.654 22.553 1.00 61.50 81 ILE A O 1
ATOM 667 N N . SER A 1 82 ? -15.583 -0.372 24.540 1.00 59.69 82 SER A N 1
ATOM 668 C CA . SER A 1 82 ? -14.977 -1.593 23.999 1.00 59.69 82 SER A CA 1
ATOM 669 C C . SER A 1 82 ? -15.928 -2.453 23.162 1.00 59.69 82 SER A C 1
ATOM 671 O O . SER A 1 82 ? -15.453 -3.243 22.350 1.00 59.69 82 SER A O 1
ATOM 673 N N . LYS A 1 83 ? -17.254 -2.281 23.276 1.00 63.75 83 LYS A N 1
ATOM 674 C CA . LYS A 1 83 ? -18.217 -3.061 22.483 1.00 63.75 83 LYS A CA 1
ATOM 675 C C . LYS A 1 83 ? -18.093 -2.751 20.989 1.00 63.75 83 LYS A C 1
ATOM 677 O O . LYS A 1 83 ? -18.232 -1.605 20.541 1.00 63.75 83 LYS A O 1
ATOM 682 N N . THR A 1 84 ? -17.892 -3.807 20.206 1.00 62.47 84 THR A N 1
ATOM 683 C CA . THR A 1 84 ? -17.927 -3.766 18.745 1.00 62.47 84 THR A CA 1
ATOM 684 C C . THR A 1 84 ? -19.361 -3.524 18.242 1.00 62.47 84 THR A C 1
ATOM 686 O O . THR A 1 84 ? -20.307 -4.156 18.722 1.00 62.47 84 THR A O 1
ATOM 689 N N . PRO A 1 85 ? -19.566 -2.594 17.288 1.00 63.62 85 PRO A N 1
ATOM 690 C CA . PRO A 1 85 ? -20.886 -2.350 16.716 1.00 63.62 85 PRO A CA 1
ATOM 691 C C . PRO A 1 85 ? -21.394 -3.599 15.984 1.00 63.62 85 PRO A C 1
ATOM 693 O O . PRO A 1 85 ? -20.646 -4.253 15.253 1.00 63.62 85 PRO A O 1
ATOM 696 N N . LYS A 1 86 ? -22.674 -3.927 16.192 1.00 66.19 86 LYS A N 1
ATOM 697 C CA . LYS A 1 86 ? -23.329 -5.101 15.599 1.00 66.19 86 LYS A CA 1
ATOM 698 C C . LYS A 1 86 ? -23.660 -4.860 14.122 1.00 66.19 86 LYS A C 1
ATOM 700 O O . LYS A 1 86 ? -24.092 -3.769 13.762 1.00 66.19 86 LYS A O 1
ATOM 705 N N . GLY A 1 87 ? -23.521 -5.901 13.300 1.00 74.75 87 GLY A N 1
ATOM 706 C CA . GLY A 1 87 ? -23.889 -5.899 11.876 1.00 74.75 87 GLY A CA 1
ATOM 707 C C . GLY A 1 87 ? -22.684 -5.842 10.936 1.00 74.75 87 GLY A C 1
ATOM 708 O O . GLY A 1 87 ? -21.576 -5.498 11.344 1.00 74.75 87 GLY A O 1
ATOM 709 N N . ALA A 1 88 ? -22.862 -6.238 9.675 1.00 82.75 88 ALA A N 1
ATOM 710 C CA . ALA A 1 88 ? -21.804 -6.157 8.668 1.00 82.75 88 ALA A CA 1
ATOM 711 C C . ALA A 1 88 ? -21.482 -4.684 8.371 1.00 82.75 88 ALA A C 1
ATOM 713 O O . ALA A 1 88 ? -22.363 -3.831 8.435 1.00 82.75 88 ALA A O 1
ATOM 714 N N . THR A 1 89 ? -20.218 -4.363 8.091 1.00 83.56 89 THR A N 1
ATOM 715 C CA . THR A 1 89 ? -19.821 -2.985 7.756 1.00 83.56 89 THR A CA 1
ATOM 716 C C . THR A 1 89 ? -19.100 -2.966 6.431 1.00 83.56 89 THR A C 1
ATOM 718 O O . THR A 1 89 ? -18.320 -3.866 6.116 1.00 83.56 89 THR A O 1
ATOM 721 N N . PHE A 1 90 ? -19.374 -1.914 5.674 1.00 83.81 90 PHE A N 1
ATOM 722 C CA . PHE A 1 90 ? -18.698 -1.601 4.436 1.00 83.81 90 PHE A CA 1
ATOM 723 C C . PHE A 1 90 ? -18.174 -0.173 4.536 1.00 83.81 90 PHE A C 1
ATOM 725 O O . PHE A 1 90 ? -18.929 0.747 4.841 1.00 83.81 90 PHE A O 1
ATOM 732 N N . GLU A 1 91 ? -16.878 -0.005 4.318 1.00 82.94 91 GLU A N 1
ATOM 733 C CA . GLU A 1 91 ? -16.174 1.262 4.450 1.00 82.94 91 GLU A CA 1
ATOM 734 C C . GLU A 1 91 ? -15.487 1.594 3.125 1.00 82.94 91 GLU A C 1
ATOM 736 O O . GLU A 1 91 ? -14.801 0.755 2.534 1.00 82.94 91 GLU A O 1
ATOM 741 N N . ILE A 1 92 ? -15.646 2.839 2.677 1.00 84.31 92 ILE A N 1
ATOM 742 C CA . ILE A 1 92 ? -14.894 3.415 1.562 1.00 84.31 92 ILE A CA 1
ATOM 743 C C . ILE A 1 92 ? -14.000 4.504 2.147 1.00 84.31 92 ILE A C 1
ATOM 745 O O . ILE A 1 92 ? -14.490 5.437 2.778 1.00 84.31 92 ILE A O 1
ATOM 749 N N . ALA A 1 93 ? -12.692 4.407 1.926 1.00 82.19 93 ALA A N 1
ATOM 750 C CA . ALA A 1 93 ? -11.729 5.401 2.380 1.00 82.19 93 ALA A CA 1
ATOM 751 C C . ALA A 1 93 ? -10.852 5.878 1.221 1.00 82.19 93 ALA A C 1
ATOM 753 O O . ALA A 1 93 ? -10.368 5.077 0.423 1.00 82.19 93 ALA A O 1
ATOM 754 N N . ILE A 1 94 ? -10.602 7.185 1.164 1.00 83.19 94 ILE A N 1
ATOM 755 C CA . ILE A 1 94 ? -9.543 7.759 0.333 1.00 83.19 94 ILE A CA 1
ATOM 756 C C . ILE A 1 94 ? -8.318 7.919 1.228 1.00 83.19 94 ILE A C 1
ATOM 758 O O . ILE A 1 94 ? -8.362 8.616 2.241 1.00 83.19 94 ILE A O 1
ATOM 762 N N . LEU A 1 95 ? -7.237 7.234 0.875 1.00 82.38 95 LEU A N 1
ATOM 763 C CA . LEU A 1 95 ? -5.976 7.297 1.602 1.00 82.38 95 LEU A CA 1
ATOM 764 C C . LEU A 1 95 ? -5.119 8.454 1.073 1.00 82.38 95 LEU A C 1
ATOM 766 O O . LEU A 1 95 ? -5.301 8.923 -0.049 1.00 82.38 95 LEU A O 1
ATOM 770 N N . LEU A 1 96 ? -4.162 8.904 1.880 1.00 81.00 96 LEU A N 1
ATOM 771 C CA . LEU A 1 96 ? -3.190 9.933 1.515 1.00 81.00 96 LEU A CA 1
ATOM 772 C C . LEU A 1 96 ? -1.797 9.315 1.582 1.00 81.00 96 LEU A C 1
ATOM 774 O O . LEU A 1 96 ? -1.260 9.101 2.668 1.00 81.00 96 LEU A O 1
ATOM 778 N N . ASN A 1 97 ? -1.210 9.032 0.420 1.00 75.69 97 ASN A N 1
ATOM 779 C CA . ASN A 1 97 ? 0.094 8.383 0.331 1.00 75.69 97 ASN A CA 1
ATOM 780 C C . ASN 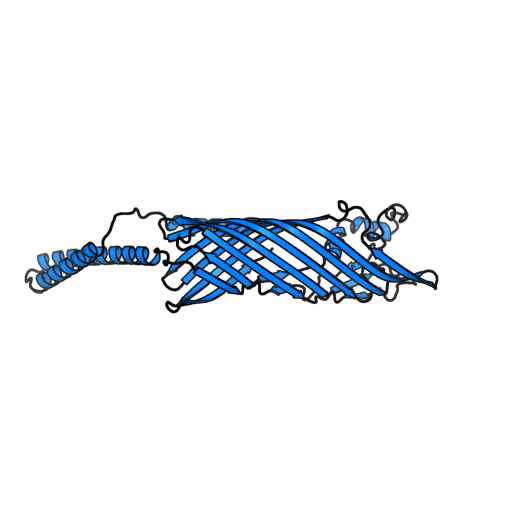A 1 97 ? 1.111 9.339 -0.283 1.00 75.69 97 ASN A C 1
ATOM 782 O O . ASN A 1 97 ? 0.957 9.756 -1.428 1.00 75.69 97 ASN A O 1
ATOM 786 N N . GLN A 1 98 ? 2.187 9.661 0.436 1.00 76.75 98 GLN A N 1
ATOM 787 C CA . GLN A 1 98 ? 3.327 10.316 -0.198 1.00 76.75 98 GLN A CA 1
ATOM 788 C C . GLN A 1 98 ? 4.081 9.274 -1.026 1.00 76.75 98 GLN A C 1
ATOM 790 O O . GLN A 1 98 ? 4.698 8.362 -0.481 1.00 76.75 98 GLN A O 1
ATOM 795 N N . THR A 1 99 ? 4.023 9.397 -2.350 1.00 70.75 99 THR A N 1
ATOM 796 C CA . THR A 1 99 ? 4.716 8.483 -3.258 1.00 70.75 99 THR A CA 1
ATOM 797 C C . THR A 1 99 ? 5.845 9.232 -3.948 1.00 70.75 99 THR A C 1
ATOM 799 O O . THR A 1 99 ? 5.609 10.225 -4.636 1.00 70.75 99 THR A O 1
ATOM 802 N N . SER A 1 100 ? 7.073 8.748 -3.759 1.00 72.94 100 SER A N 1
ATOM 803 C CA . SER A 1 100 ? 8.239 9.143 -4.550 1.00 72.94 100 SER A CA 1
ATOM 804 C C . SER A 1 100 ? 8.537 8.047 -5.560 1.00 72.94 100 SER A C 1
ATOM 806 O O . SER A 1 100 ? 8.477 6.864 -5.216 1.00 72.94 100 SER A O 1
ATOM 808 N N . TRP A 1 101 ? 8.814 8.412 -6.808 1.00 72.44 101 TRP A N 1
ATOM 809 C CA . TRP A 1 101 ? 9.075 7.420 -7.840 1.00 72.44 101 TRP A CA 1
ATOM 810 C C . TRP A 1 101 ? 10.120 7.881 -8.852 1.00 72.44 101 TRP A C 1
ATOM 812 O O . TRP A 1 101 ? 10.056 8.978 -9.395 1.00 72.44 101 TRP A O 1
ATOM 822 N N . ILE A 1 102 ? 11.084 7.002 -9.107 1.00 69.31 102 ILE A N 1
ATOM 823 C CA . ILE A 1 102 ? 12.151 7.150 -10.092 1.00 69.31 102 ILE A CA 1
ATOM 824 C C . ILE A 1 102 ? 11.934 6.064 -11.165 1.00 69.31 102 ILE A C 1
ATOM 826 O O . ILE A 1 102 ? 11.652 4.923 -10.786 1.00 69.31 102 ILE A O 1
ATOM 830 N N . PRO A 1 103 ? 12.027 6.378 -12.475 1.00 65.31 103 PRO A N 1
ATOM 831 C CA . PRO A 1 103 ? 11.966 5.360 -13.527 1.00 65.31 103 PRO A CA 1
ATOM 832 C C . PRO A 1 103 ? 13.003 4.251 -13.279 1.00 65.31 103 PRO A C 1
ATOM 834 O O . PRO A 1 103 ? 14.114 4.549 -12.839 1.00 65.31 103 PRO A O 1
ATOM 837 N N . GLU A 1 104 ? 12.675 2.985 -13.561 1.00 65.81 104 GLU A N 1
ATOM 838 C CA . GLU A 1 104 ? 13.568 1.850 -13.263 1.00 65.81 104 GLU A CA 1
ATOM 839 C C . GLU A 1 104 ? 14.870 1.960 -14.059 1.00 65.81 104 GLU A C 1
ATOM 841 O O . GLU A 1 104 ? 15.949 1.709 -13.526 1.00 65.81 104 GLU A O 1
ATOM 846 N N . SER A 1 105 ? 14.783 2.393 -15.320 1.00 63.41 105 SER A N 1
ATOM 847 C CA . SER A 1 105 ? 15.955 2.671 -16.152 1.00 63.41 105 SER A CA 1
ATOM 848 C C . SER A 1 105 ? 16.895 3.693 -15.499 1.00 63.41 105 SER A C 1
ATOM 850 O O . SER A 1 105 ? 18.099 3.452 -15.421 1.00 63.41 105 SER A O 1
ATOM 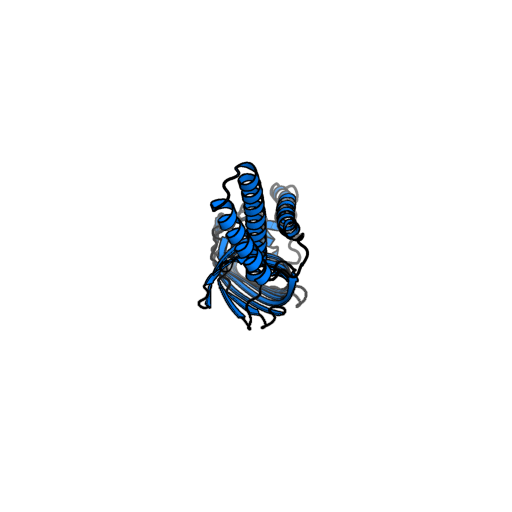852 N N . LEU A 1 106 ? 16.363 4.791 -14.953 1.00 66.19 106 LEU A N 1
ATOM 853 C CA . LEU A 1 106 ? 17.148 5.802 -14.241 1.00 66.19 106 LEU A CA 1
ATOM 854 C C . LEU A 1 106 ? 17.703 5.261 -12.914 1.00 66.19 106 LEU A C 1
ATOM 856 O O . LEU A 1 106 ? 18.879 5.463 -12.626 1.00 66.19 106 LEU A O 1
ATOM 860 N N . ALA A 1 107 ? 16.906 4.520 -12.140 1.00 63.44 107 ALA A N 1
ATOM 861 C CA . ALA A 1 107 ? 17.340 3.913 -10.879 1.00 63.44 107 ALA A CA 1
ATOM 862 C C . ALA A 1 107 ? 18.465 2.881 -11.082 1.00 63.44 107 ALA A C 1
ATOM 864 O O . ALA A 1 107 ? 19.411 2.816 -10.295 1.00 63.44 107 ALA A O 1
ATOM 865 N N . ARG A 1 108 ? 18.407 2.094 -12.164 1.00 60.88 108 ARG A N 1
ATOM 866 C CA . ARG A 1 108 ? 19.490 1.181 -12.556 1.00 60.88 108 ARG A CA 1
ATOM 867 C C . ARG A 1 108 ? 20.733 1.956 -12.965 1.00 60.88 108 ARG A C 1
ATOM 869 O O . ARG A 1 108 ? 21.809 1.641 -12.475 1.00 60.88 108 ARG A O 1
ATOM 876 N N . LYS A 1 109 ? 20.585 3.000 -13.785 1.00 58.25 109 LYS A N 1
ATOM 877 C CA . LYS A 1 109 ? 21.699 3.844 -14.249 1.00 58.25 109 LYS A CA 1
ATOM 878 C C . LYS A 1 109 ? 22.386 4.611 -13.106 1.00 58.25 109 LYS A C 1
ATOM 880 O O . LYS A 1 109 ? 23.606 4.701 -13.115 1.00 58.25 109 LYS A O 1
ATOM 885 N N . GLN A 1 110 ? 21.647 5.079 -12.096 1.00 54.12 110 GLN A N 1
ATOM 886 C CA . GLN A 1 110 ? 22.205 5.713 -10.888 1.00 54.12 110 GLN A CA 1
ATOM 887 C C . GLN A 1 110 ? 22.975 4.727 -9.987 1.00 54.12 110 GLN A C 1
ATOM 889 O O . GLN A 1 110 ? 23.946 5.112 -9.341 1.00 54.12 110 GLN A O 1
ATOM 894 N N . ASN A 1 111 ? 22.587 3.447 -9.954 1.00 43.47 111 ASN A N 1
ATOM 895 C CA . ASN A 1 111 ? 23.276 2.409 -9.172 1.00 43.47 111 ASN A CA 1
ATOM 896 C C . ASN A 1 111 ? 24.558 1.871 -9.836 1.00 43.47 111 ASN A C 1
ATOM 898 O O . ASN A 1 111 ? 25.338 1.177 -9.186 1.00 43.47 111 ASN A O 1
ATOM 902 N N . VAL A 1 112 ? 24.816 2.209 -11.104 1.00 46.78 112 VAL A N 1
ATOM 903 C CA . VAL A 1 112 ? 26.097 1.919 -11.784 1.00 46.78 112 VAL A CA 1
ATOM 904 C C . VAL A 1 112 ? 27.218 2.864 -11.302 1.00 46.78 112 VAL A C 1
ATOM 906 O O . VAL A 1 112 ? 28.377 2.692 -11.674 1.00 46.78 112 VAL A O 1
ATOM 909 N N . SER A 1 113 ? 26.912 3.791 -10.385 1.00 42.00 113 SER A N 1
ATOM 910 C CA . SER A 1 113 ? 27.855 4.736 -9.769 1.00 42.00 113 SER A CA 1
ATOM 911 C C . SER A 1 113 ? 29.049 4.098 -9.044 1.00 42.00 113 SER A C 1
ATOM 913 O O . SER A 1 113 ? 30.087 4.725 -8.869 1.00 42.00 113 SER A O 1
ATOM 915 N N . ILE A 1 114 ? 28.990 2.808 -8.702 1.00 41.31 114 ILE A N 1
ATOM 916 C CA . ILE A 1 114 ? 30.138 2.082 -8.122 1.00 41.31 114 ILE A CA 1
ATOM 917 C C . ILE A 1 114 ? 31.238 1.804 -9.175 1.00 41.31 114 ILE A C 1
ATOM 919 O O . ILE A 1 114 ? 32.382 1.529 -8.822 1.00 41.31 114 ILE A O 1
ATOM 923 N N . ASN A 1 115 ? 30.941 1.965 -10.470 1.00 40.91 115 ASN A N 1
ATOM 924 C CA . ASN A 1 115 ? 31.926 1.931 -11.556 1.00 40.91 115 ASN A CA 1
ATOM 925 C C . ASN A 1 115 ? 32.440 3.331 -11.961 1.00 40.91 115 ASN A C 1
ATOM 927 O O . ASN A 1 115 ? 33.177 3.447 -12.941 1.00 40.91 115 ASN A O 1
ATOM 931 N N . GLU A 1 116 ? 32.093 4.400 -11.232 1.00 48.38 116 GLU A N 1
ATOM 932 C CA . GLU A 1 116 ? 32.508 5.781 -11.542 1.00 48.38 116 GLU A CA 1
ATOM 933 C C . GLU A 1 116 ? 34.001 6.023 -11.325 1.00 48.38 116 GLU A C 1
ATOM 935 O O . GLU A 1 116 ? 34.608 6.750 -12.107 1.00 48.38 116 GLU A O 1
ATOM 940 N N . THR A 1 117 ? 34.630 5.377 -10.337 1.00 43.84 117 THR A N 1
ATOM 941 C CA . THR A 1 117 ? 36.087 5.480 -10.143 1.00 43.84 117 THR A CA 1
ATOM 942 C C . THR A 1 117 ? 36.823 4.829 -11.305 1.00 43.84 117 THR A C 1
ATOM 944 O O . THR A 1 117 ? 37.730 5.427 -11.872 1.00 43.84 117 THR A O 1
ATOM 947 N N . ASN A 1 118 ? 36.371 3.648 -11.731 1.00 40.66 118 ASN A N 1
ATOM 948 C CA . ASN A 1 118 ? 36.910 2.990 -12.912 1.00 40.66 118 ASN A CA 1
ATOM 949 C C . ASN A 1 118 ? 36.677 3.848 -14.155 1.00 40.66 118 ASN A C 1
ATOM 951 O O . ASN A 1 118 ? 37.621 4.084 -14.892 1.00 40.66 118 ASN A O 1
ATOM 955 N N . THR A 1 119 ? 35.471 4.391 -14.353 1.00 45.59 119 THR A N 1
ATOM 956 C CA . THR A 1 119 ? 35.143 5.246 -15.507 1.00 45.59 119 THR A CA 1
ATOM 957 C C . THR A 1 119 ? 36.007 6.504 -15.535 1.00 45.59 119 THR A C 1
ATOM 959 O O . THR A 1 119 ? 36.617 6.768 -16.556 1.00 45.59 119 THR A O 1
ATOM 962 N N . PHE A 1 120 ? 36.166 7.222 -14.419 1.00 47.56 120 PHE A N 1
ATOM 963 C CA . PHE A 1 120 ? 37.068 8.376 -14.318 1.00 47.56 120 PHE A CA 1
ATOM 964 C C . PHE A 1 120 ? 38.536 8.005 -14.606 1.00 47.56 120 PHE A C 1
ATOM 966 O O . PHE A 1 120 ? 39.251 8.768 -15.255 1.00 47.56 120 PHE A O 1
ATOM 973 N N . LEU A 1 121 ? 38.990 6.826 -14.172 1.00 48.28 121 LEU A N 1
ATOM 974 C CA . LEU A 1 121 ? 40.335 6.311 -14.459 1.00 48.28 121 LEU A CA 1
ATOM 975 C C . LEU A 1 121 ? 40.494 5.847 -15.925 1.00 48.28 121 LEU A C 1
ATOM 977 O O . LEU A 1 121 ? 41.560 6.048 -16.507 1.00 48.28 121 LEU A O 1
ATOM 981 N N . TYR A 1 122 ? 39.441 5.305 -16.551 1.00 48.59 122 TYR A N 1
ATOM 982 C CA . TYR A 1 122 ? 39.374 5.011 -17.990 1.00 48.59 122 TYR A CA 1
ATOM 983 C C . TYR A 1 122 ? 39.478 6.309 -18.810 1.00 48.59 122 TYR A C 1
ATOM 985 O O . TYR A 1 122 ? 40.264 6.369 -19.754 1.00 48.59 122 TYR A O 1
ATOM 993 N N . THR A 1 123 ? 38.750 7.371 -18.435 1.00 46.75 123 THR A N 1
ATOM 994 C CA . THR A 1 123 ? 38.745 8.651 -19.173 1.00 46.75 123 THR A CA 1
ATOM 995 C C . THR A 1 123 ? 40.050 9.439 -19.035 1.00 46.75 123 THR A C 1
ATOM 997 O O . THR A 1 123 ? 40.416 10.160 -19.955 1.00 46.75 123 THR A O 1
ATOM 1000 N N . ASN A 1 124 ? 40.786 9.280 -17.929 1.00 50.28 124 ASN A N 1
ATOM 1001 C CA . ASN A 1 124 ? 42.122 9.869 -17.751 1.00 50.28 124 ASN A CA 1
ATOM 1002 C C . ASN A 1 124 ? 43.250 9.056 -18.427 1.00 50.28 124 ASN A C 1
ATOM 1004 O O . ASN A 1 124 ? 44.426 9.344 -18.219 1.00 50.28 124 ASN A O 1
ATOM 1008 N N . GLY A 1 125 ? 42.914 8.049 -19.244 1.00 43.91 125 GLY A N 1
ATOM 1009 C CA . GLY A 1 125 ? 43.872 7.347 -20.103 1.00 43.91 125 GLY A CA 1
ATOM 1010 C C . GLY A 1 125 ? 44.643 6.196 -19.449 1.00 43.91 125 GLY A C 1
ATOM 1011 O O . GLY A 1 125 ? 45.581 5.691 -20.061 1.00 43.91 125 GLY A O 1
ATOM 1012 N N . LEU A 1 126 ? 44.263 5.737 -18.249 1.00 46.41 126 LEU A N 1
ATOM 1013 C CA . LEU A 1 126 ? 44.959 4.626 -17.577 1.00 46.41 126 LEU A CA 1
ATOM 1014 C C . LEU A 1 126 ? 44.551 3.235 -18.092 1.00 46.41 126 LEU A C 1
ATOM 1016 O O . LEU A 1 126 ? 45.284 2.273 -17.880 1.00 46.41 126 LEU A O 1
ATOM 1020 N N . TYR A 1 127 ? 43.426 3.112 -18.804 1.00 41.72 127 TYR A N 1
ATOM 1021 C CA . TYR A 1 127 ? 42.972 1.847 -19.386 1.00 41.72 127 TYR A CA 1
ATOM 1022 C C . TYR A 1 127 ? 42.440 2.049 -20.815 1.00 41.72 127 TYR A C 1
ATOM 1024 O O . TYR A 1 127 ? 41.449 2.739 -21.035 1.00 41.72 127 TYR A O 1
ATOM 1032 N N . GLN A 1 128 ? 43.093 1.425 -21.798 1.00 37.53 128 GLN A N 1
ATOM 1033 C CA . GLN A 1 128 ? 42.926 1.702 -23.235 1.00 37.53 128 GLN A CA 1
ATOM 1034 C C . GLN A 1 128 ? 41.916 0.818 -24.004 1.00 37.53 128 GLN A C 1
ATOM 1036 O O . GLN A 1 128 ? 41.989 0.772 -25.226 1.00 37.53 128 GLN A O 1
ATOM 1041 N N . ASN A 1 129 ? 40.965 0.106 -23.385 1.00 39.94 129 ASN A N 1
ATOM 1042 C CA . ASN A 1 129 ? 40.095 -0.793 -24.171 1.00 39.94 129 ASN A CA 1
ATOM 1043 C C . ASN A 1 129 ? 38.608 -0.773 -23.787 1.00 39.94 129 ASN A C 1
ATOM 1045 O O . ASN A 1 129 ? 38.174 -1.458 -22.866 1.00 39.94 129 ASN A O 1
ATOM 1049 N N . ILE A 1 130 ? 37.818 -0.041 -24.583 1.00 41.28 130 ILE A N 1
ATOM 1050 C CA . ILE A 1 130 ? 36.341 -0.015 -24.560 1.00 41.28 130 ILE A CA 1
ATOM 1051 C C . ILE A 1 130 ? 35.739 -1.293 -25.183 1.00 41.28 130 ILE A C 1
ATOM 1053 O O . ILE A 1 130 ? 34.639 -1.709 -24.820 1.00 41.28 130 ILE A O 1
ATOM 1057 N N . ASN A 1 131 ? 36.477 -1.975 -26.067 1.00 40.31 131 ASN A N 1
ATOM 1058 C CA . ASN A 1 131 ? 35.954 -3.093 -26.864 1.00 40.31 131 ASN A CA 1
ATOM 1059 C C . ASN A 1 131 ? 35.611 -4.369 -26.073 1.00 40.31 131 ASN A C 1
ATOM 1061 O O . ASN A 1 131 ? 34.937 -5.239 -26.613 1.00 40.31 131 ASN A O 1
ATOM 1065 N N . VAL A 1 132 ? 36.032 -4.499 -24.811 1.00 39.44 132 VAL A N 1
ATOM 1066 C CA . VAL A 1 132 ? 35.811 -5.733 -24.030 1.00 39.44 132 VAL A CA 1
ATOM 1067 C C . VAL A 1 132 ? 34.497 -5.700 -23.231 1.00 39.44 132 VAL A C 1
ATOM 1069 O O . VAL A 1 132 ? 33.938 -6.750 -22.934 1.00 39.44 132 VAL A O 1
ATOM 1072 N N . ILE A 1 133 ? 33.953 -4.516 -22.914 1.00 38.88 133 ILE A N 1
ATOM 1073 C CA . ILE A 1 133 ? 32.764 -4.386 -22.041 1.00 38.88 133 ILE A CA 1
ATOM 1074 C C . ILE A 1 133 ? 31.454 -4.304 -22.847 1.00 38.88 133 ILE A C 1
ATOM 1076 O O . ILE A 1 133 ? 30.404 -4.721 -22.366 1.00 38.88 133 ILE A O 1
ATOM 1080 N N . ALA A 1 134 ? 31.502 -3.851 -24.103 1.00 38.16 134 ALA A N 1
ATOM 1081 C CA . ALA A 1 134 ? 30.330 -3.722 -24.981 1.00 38.16 134 ALA A CA 1
ATOM 1082 C C . ALA A 1 134 ? 29.769 -5.068 -25.501 1.00 38.16 134 ALA A C 1
ATOM 1084 O O . ALA A 1 134 ? 28.866 -5.091 -26.334 1.00 38.16 134 ALA A O 1
ATOM 1085 N N . GLY A 1 135 ? 30.317 -6.193 -25.038 1.00 32.94 135 GLY A N 1
ATOM 1086 C CA . GLY A 1 135 ? 30.263 -7.468 -25.738 1.00 32.94 135 GLY A CA 1
ATOM 1087 C C . GLY A 1 135 ? 28.976 -8.284 -25.672 1.00 32.94 135 GLY A C 1
ATOM 1088 O O . GLY A 1 135 ? 28.998 -9.332 -26.291 1.00 32.94 135 GLY A O 1
ATOM 1089 N N . ASN A 1 136 ? 27.894 -7.904 -24.973 1.00 34.66 136 ASN A N 1
ATOM 1090 C CA . ASN A 1 136 ? 26.668 -8.736 -24.985 1.00 34.66 136 ASN A CA 1
ATOM 1091 C C . ASN A 1 136 ? 25.343 -8.071 -24.567 1.00 34.66 136 ASN A C 1
ATOM 1093 O O . ASN A 1 136 ? 24.324 -8.757 -24.543 1.00 34.66 136 ASN A O 1
ATOM 1097 N N . ASP A 1 137 ? 25.297 -6.771 -24.263 1.00 38.72 137 ASP A N 1
ATOM 1098 C CA . ASP A 1 137 ? 24.019 -6.113 -23.971 1.00 38.72 137 ASP A CA 1
ATOM 1099 C C . ASP A 1 137 ? 23.970 -4.696 -24.566 1.00 38.72 137 ASP A C 1
ATOM 1101 O O . ASP A 1 137 ? 24.666 -3.796 -24.079 1.00 38.72 137 ASP A O 1
ATOM 1105 N N . PRO A 1 138 ? 23.152 -4.456 -25.610 1.00 39.19 138 PRO A N 1
ATOM 1106 C CA . PRO A 1 138 ? 23.002 -3.132 -26.197 1.00 39.19 138 PRO A CA 1
ATOM 1107 C C . PRO A 1 138 ? 22.427 -2.088 -25.225 1.00 39.19 138 PRO A C 1
ATOM 1109 O O . PRO A 1 138 ? 22.507 -0.892 -25.497 1.00 39.19 138 PRO A O 1
ATOM 1112 N N . HIS A 1 139 ? 21.911 -2.507 -24.065 1.00 42.38 139 HIS A N 1
ATOM 1113 C CA . HIS A 1 139 ? 21.452 -1.623 -22.991 1.00 42.38 139 HIS A CA 1
ATOM 1114 C C . HIS A 1 139 ? 22.599 -1.091 -22.105 1.00 42.38 139 HIS A C 1
ATOM 1116 O O . HIS A 1 139 ? 22.375 -0.190 -21.295 1.00 42.38 139 HIS A O 1
ATOM 1122 N N . ILE A 1 140 ? 23.823 -1.616 -22.269 1.00 41.09 140 ILE A N 1
ATOM 1123 C CA . ILE A 1 140 ? 25.064 -1.153 -21.614 1.00 41.09 140 ILE A CA 1
ATOM 1124 C C . ILE A 1 140 ? 25.838 -0.172 -22.521 1.00 41.09 140 ILE A C 1
ATOM 1126 O O . ILE A 1 140 ? 26.785 0.481 -22.077 1.00 41.09 140 ILE A O 1
ATOM 1130 N N . ILE A 1 141 ? 25.427 -0.007 -23.785 1.00 41.19 141 ILE A N 1
ATOM 1131 C CA . ILE A 1 141 ? 26.111 0.864 -24.747 1.00 41.19 141 ILE A CA 1
ATOM 1132 C C . ILE A 1 141 ? 26.050 2.328 -24.265 1.00 41.19 141 ILE A C 1
ATOM 1134 O O . ILE A 1 141 ? 24.990 2.943 -24.207 1.00 41.19 141 ILE A O 1
ATOM 1138 N N . ASN A 1 142 ? 27.229 2.876 -23.947 1.00 44.34 142 ASN A N 1
ATOM 1139 C CA . ASN A 1 142 ? 27.537 4.306 -23.801 1.00 44.34 142 ASN A CA 1
ATOM 1140 C C . ASN A 1 142 ? 26.861 5.108 -22.676 1.00 44.34 142 ASN A C 1
ATOM 1142 O O . ASN A 1 142 ? 26.617 6.305 -22.812 1.00 44.34 142 ASN A O 1
ATOM 1146 N N . ASN A 1 143 ? 26.672 4.519 -21.495 1.00 45.22 143 ASN A N 1
ATOM 1147 C CA . ASN A 1 143 ? 26.427 5.334 -20.294 1.00 45.22 143 ASN A CA 1
ATOM 1148 C C . ASN A 1 143 ? 27.727 5.840 -19.624 1.00 45.22 143 ASN A C 1
ATOM 1150 O O . ASN A 1 143 ? 27.676 6.532 -18.607 1.00 45.22 143 ASN A O 1
ATOM 1154 N N . THR A 1 144 ? 28.894 5.515 -20.192 1.00 49.81 144 THR A N 1
ATOM 1155 C CA . THR A 1 144 ? 30.212 6.025 -19.793 1.00 49.81 144 THR A CA 1
ATOM 1156 C C . THR A 1 144 ? 30.291 7.532 -20.041 1.00 49.81 144 THR A C 1
ATOM 1158 O O . THR A 1 144 ? 30.514 7.969 -21.166 1.00 49.81 144 THR A O 1
ATOM 1161 N N . GLY A 1 145 ? 30.090 8.327 -18.986 1.00 54.47 145 GLY A N 1
ATOM 1162 C CA . GLY A 1 145 ? 30.252 9.784 -19.022 1.00 54.47 145 GLY A CA 1
ATOM 1163 C C . GLY A 1 145 ? 28.961 10.605 -19.016 1.00 54.47 145 GLY A C 1
ATOM 1164 O O . GLY A 1 145 ? 29.015 11.777 -19.356 1.00 54.47 145 GLY A O 1
ATOM 1165 N N . SER A 1 146 ? 27.803 10.056 -18.637 1.00 58.22 146 SER A N 1
ATOM 1166 C CA . SER A 1 146 ? 26.593 10.867 -18.404 1.00 58.22 146 SER A CA 1
ATOM 1167 C C . SER A 1 146 ? 26.240 10.935 -16.918 1.00 58.22 146 SER A C 1
ATOM 1169 O O . SER A 1 146 ? 25.937 9.910 -16.311 1.00 58.22 146 SER A O 1
ATOM 1171 N N . PHE A 1 147 ? 26.230 12.140 -16.344 1.00 66.12 147 PHE A N 1
ATOM 1172 C CA . PHE A 1 147 ? 25.750 12.391 -14.982 1.00 66.12 147 PHE A CA 1
ATOM 1173 C C . PHE A 1 147 ? 24.286 12.812 -15.017 1.00 66.12 147 PHE A C 1
ATOM 1175 O O . PHE A 1 147 ? 23.939 13.752 -15.728 1.00 66.12 147 PHE A O 1
ATOM 1182 N N . TYR A 1 148 ? 23.436 12.144 -14.241 1.00 71.38 148 TYR A N 1
ATOM 1183 C CA . TYR A 1 148 ? 22.004 12.437 -14.165 1.00 71.38 148 TYR A CA 1
ATOM 1184 C C . TYR A 1 148 ? 21.680 13.216 -12.892 1.00 71.38 148 TYR A C 1
ATOM 1186 O O . TYR A 1 148 ? 22.147 12.867 -11.808 1.00 71.38 148 TYR A O 1
ATOM 1194 N N . SER A 1 149 ? 20.838 14.241 -13.004 1.00 68.12 149 SER A N 1
ATOM 1195 C CA . SER A 1 149 ? 20.285 14.914 -11.835 1.00 68.12 149 SER A CA 1
ATOM 1196 C C . SER A 1 149 ? 19.292 14.005 -11.112 1.00 68.12 149 SER A C 1
ATOM 1198 O O . SER A 1 149 ? 18.676 13.111 -11.700 1.00 68.12 149 SER A O 1
ATOM 1200 N N . ASN A 1 150 ? 19.051 14.292 -9.834 1.00 72.88 150 ASN A N 1
ATOM 1201 C CA . ASN A 1 150 ? 17.888 13.729 -9.160 1.00 72.88 150 ASN A CA 1
ATOM 1202 C C . ASN A 1 150 ? 16.607 14.243 -9.836 1.00 72.88 150 ASN A C 1
ATOM 1204 O O . ASN A 1 150 ? 16.534 15.435 -10.161 1.00 72.88 150 ASN A O 1
ATOM 1208 N N . PRO A 1 151 ? 15.603 13.379 -10.055 1.00 75.38 151 PRO A N 1
ATOM 1209 C CA . PRO A 1 151 ? 14.362 13.803 -10.675 1.00 75.38 151 PRO A CA 1
ATOM 1210 C C . PRO A 1 151 ? 13.580 14.732 -9.743 1.00 75.38 151 PRO A C 1
ATOM 1212 O O . PRO A 1 151 ? 13.276 14.393 -8.601 1.00 75.38 151 PRO A O 1
ATOM 1215 N N . GLN A 1 152 ? 13.252 15.917 -10.247 1.00 75.88 152 GLN A N 1
ATOM 1216 C CA . GLN A 1 152 ? 12.435 16.930 -9.592 1.00 75.88 152 GLN A CA 1
ATOM 1217 C C . GLN A 1 152 ? 10.951 16.671 -9.876 1.00 75.88 152 GLN A C 1
ATOM 1219 O O . GLN A 1 152 ? 10.578 16.199 -10.948 1.00 75.88 152 GLN A O 1
ATOM 1224 N N . GLY A 1 153 ? 10.079 16.941 -8.899 1.00 76.44 153 GLY A N 1
ATOM 1225 C CA . GLY A 1 153 ? 8.638 16.661 -9.030 1.00 76.44 153 GLY A CA 1
ATOM 1226 C C . GLY A 1 153 ? 8.290 15.165 -9.053 1.00 76.44 153 GLY A C 1
ATOM 1227 O O . GLY A 1 153 ? 7.176 14.782 -9.405 1.00 76.44 153 GLY A O 1
ATOM 1228 N N . ASN A 1 154 ? 9.238 14.311 -8.664 1.00 76.88 154 ASN A N 1
ATOM 1229 C CA . ASN A 1 154 ? 9.095 12.856 -8.599 1.00 76.88 154 ASN A CA 1
ATOM 1230 C C . ASN A 1 154 ? 8.314 12.373 -7.367 1.00 76.88 154 ASN A C 1
ATOM 1232 O O . ASN A 1 154 ? 8.019 11.187 -7.238 1.00 76.88 154 ASN A O 1
ATOM 1236 N N . THR A 1 155 ? 8.004 13.299 -6.461 1.00 79.62 155 THR A N 1
ATOM 1237 C CA . THR A 1 155 ? 7.306 13.053 -5.207 1.00 79.62 155 THR A CA 1
ATOM 1238 C C . THR A 1 155 ? 5.996 13.818 -5.220 1.00 79.62 155 THR A C 1
ATOM 1240 O O . THR A 1 155 ? 5.993 15.041 -5.360 1.00 79.62 155 THR A O 1
ATOM 1243 N N . LYS A 1 156 ? 4.877 13.108 -5.087 1.00 83.94 156 LYS A N 1
ATOM 1244 C CA . LYS A 1 156 ? 3.545 13.714 -5.047 1.00 83.94 156 LYS A CA 1
ATOM 1245 C C . LYS A 1 156 ? 2.597 12.855 -4.212 1.00 83.94 156 LYS A C 1
ATOM 1247 O O . LYS A 1 156 ? 2.790 11.647 -4.075 1.00 83.94 156 LYS A O 1
ATOM 1252 N N . THR A 1 157 ? 1.587 13.497 -3.636 1.00 83.00 157 THR A N 1
ATOM 1253 C CA . THR A 1 157 ? 0.526 12.812 -2.898 1.00 83.00 157 THR A CA 1
ATOM 1254 C C . THR A 1 157 ? -0.348 12.017 -3.865 1.00 83.00 157 THR A C 1
ATOM 1256 O O . THR A 1 157 ? -0.920 12.568 -4.808 1.00 83.00 157 THR A O 1
ATOM 1259 N N . ALA A 1 158 ? -0.414 10.714 -3.636 1.00 85.62 158 ALA A N 1
ATOM 1260 C CA . ALA A 1 158 ? -1.290 9.764 -4.288 1.00 85.62 158 ALA A CA 1
ATOM 1261 C C . ALA A 1 158 ? -2.526 9.517 -3.412 1.00 85.62 158 ALA A C 1
ATOM 1263 O O . ALA A 1 158 ? -2.436 9.549 -2.183 1.00 85.62 158 ALA A O 1
ATOM 1264 N N . TYR A 1 159 ? -3.661 9.236 -4.055 1.00 89.19 159 TYR A N 1
ATOM 1265 C CA . TYR A 1 159 ? -4.954 9.048 -3.393 1.00 89.19 159 TYR A CA 1
ATOM 1266 C C . TYR A 1 159 ? -5.522 7.652 -3.691 1.00 89.19 159 TYR A C 1
ATOM 1268 O O . TYR A 1 159 ? -6.366 7.518 -4.579 1.00 89.19 159 TYR A O 1
ATOM 1276 N N . PRO A 1 160 ? -5.030 6.587 -3.030 1.00 90.12 160 PRO A N 1
ATOM 1277 C CA . PRO A 1 160 ? -5.614 5.261 -3.176 1.00 90.12 160 PRO A CA 1
ATOM 1278 C C . PRO A 1 160 ? -7.049 5.234 -2.652 1.00 90.12 160 PRO A C 1
ATOM 1280 O O . PRO A 1 160 ? -7.348 5.832 -1.618 1.00 90.12 160 PRO A O 1
ATOM 1283 N N . ILE A 1 161 ? -7.909 4.471 -3.317 1.00 91.31 161 ILE A N 1
ATOM 1284 C CA . ILE A 1 161 ? -9.252 4.155 -2.833 1.00 91.31 161 ILE A CA 1
ATOM 1285 C C . ILE A 1 161 ? -9.185 2.792 -2.150 1.00 91.31 161 ILE A C 1
ATOM 1287 O O . ILE A 1 161 ? -8.797 1.806 -2.776 1.00 91.31 161 ILE A O 1
ATOM 1291 N N . ARG A 1 162 ? -9.562 2.738 -0.873 1.00 91.81 162 ARG A N 1
ATOM 1292 C CA . ARG A 1 162 ? -9.668 1.514 -0.078 1.00 91.81 162 ARG A CA 1
ATOM 1293 C C . ARG A 1 162 ? -11.134 1.175 0.153 1.00 91.81 162 ARG A C 1
ATOM 1295 O O . ARG A 1 162 ? -11.895 2.006 0.638 1.00 91.81 162 ARG A O 1
ATOM 1302 N N . LEU A 1 163 ? -11.491 -0.062 -0.149 1.00 92.75 163 LEU A N 1
ATOM 1303 C CA . LEU A 1 163 ? -12.771 -0.680 0.155 1.00 92.75 163 LEU A CA 1
ATOM 1304 C C . LEU A 1 163 ? -12.527 -1.726 1.237 1.00 92.75 163 LEU A C 1
ATOM 1306 O O . LEU A 1 163 ? -11.697 -2.615 1.052 1.00 92.75 163 LEU A O 1
ATOM 1310 N N . LEU A 1 164 ? -13.225 -1.624 2.359 1.00 92.19 164 LEU A N 1
ATOM 1311 C CA . LEU A 1 164 ? -13.123 -2.575 3.457 1.00 92.19 164 LEU A CA 1
ATOM 1312 C C . LEU A 1 164 ? -14.505 -3.131 3.775 1.00 92.19 164 LEU A C 1
ATOM 1314 O O . LEU A 1 164 ? -15.423 -2.394 4.117 1.00 92.19 164 LEU A O 1
ATOM 1318 N N . PHE A 1 165 ? -14.633 -4.448 3.699 1.00 91.94 165 PHE A N 1
ATOM 1319 C CA . PHE A 1 165 ? -15.803 -5.175 4.161 1.00 91.94 165 PHE A CA 1
ATOM 1320 C C . PHE A 1 165 ? -15.442 -5.973 5.410 1.00 91.94 165 PHE A C 1
ATOM 1322 O O . PHE A 1 165 ? -14.439 -6.688 5.422 1.00 91.94 165 PHE A O 1
ATOM 1329 N N . LEU A 1 166 ? -16.269 -5.887 6.449 1.00 90.75 166 LEU A N 1
ATOM 1330 C CA . LEU A 1 166 ? -16.139 -6.686 7.664 1.00 90.75 166 LEU A CA 1
ATOM 1331 C C . LEU A 1 166 ? -17.440 -7.435 7.939 1.00 90.75 166 LEU A C 1
ATOM 1333 O O . LEU A 1 166 ? -18.527 -6.850 7.886 1.00 90.75 166 LEU A O 1
ATOM 1337 N N . THR A 1 167 ? -17.318 -8.702 8.331 1.00 89.75 167 THR A N 1
ATOM 1338 C CA . THR A 1 167 ? -18.457 -9.535 8.735 1.00 89.75 167 THR A CA 1
ATOM 1339 C C . THR A 1 167 ? -19.196 -8.948 9.940 1.00 89.75 167 THR A C 1
ATOM 1341 O O . THR A 1 167 ? -18.702 -8.046 10.625 1.00 89.75 167 THR A O 1
ATOM 1344 N N . GLU A 1 168 ? -20.380 -9.485 10.240 1.00 84.56 168 GLU A N 1
ATOM 1345 C CA . GLU A 1 168 ? -21.157 -9.098 11.427 1.00 84.56 168 GLU A CA 1
ATOM 1346 C C . GLU A 1 168 ? -20.371 -9.278 12.724 1.00 84.56 168 GLU A C 1
ATOM 1348 O O . GLU A 1 168 ? -20.397 -8.418 13.598 1.00 84.56 168 GLU A O 1
ATOM 1353 N N . SER A 1 169 ? -19.610 -10.370 12.812 1.00 83.00 169 SER A N 1
ATOM 1354 C CA . SER A 1 169 ? -18.741 -10.667 13.950 1.00 83.00 169 SER A CA 1
ATOM 1355 C C . SER A 1 169 ? -17.482 -9.803 14.013 1.00 83.00 169 SER A C 1
ATOM 1357 O O . SER A 1 169 ? -16.731 -9.924 14.975 1.00 83.00 169 SER A O 1
ATOM 1359 N N . LYS A 1 170 ? -17.183 -9.010 12.973 1.00 85.69 170 LYS A N 1
ATOM 1360 C CA . LYS A 1 170 ? -15.937 -8.234 12.813 1.00 85.69 170 LYS A CA 1
ATOM 1361 C C . LYS A 1 170 ? -14.638 -9.044 12.909 1.00 85.69 170 LYS A C 1
ATOM 1363 O O . LYS A 1 170 ? -13.563 -8.448 12.911 1.00 85.69 170 LYS A O 1
ATOM 1368 N N . LYS A 1 171 ? -14.731 -10.378 12.940 1.00 89.38 171 LYS A N 1
ATOM 1369 C CA . LYS A 1 171 ? -13.592 -11.305 12.978 1.00 89.38 171 LYS A CA 1
ATOM 1370 C C . LYS A 1 171 ? -12.966 -11.511 11.609 1.00 89.38 171 LYS A C 1
ATOM 1372 O O . LYS A 1 171 ? -11.778 -11.779 11.539 1.00 89.38 171 LYS A O 1
ATOM 1377 N N . TYR A 1 172 ? -13.738 -11.389 10.534 1.00 93.56 172 TYR A N 1
ATOM 1378 C CA . TYR A 1 172 ? -13.245 -11.590 9.176 1.00 93.56 172 TYR A CA 1
ATOM 1379 C C . TYR A 1 172 ? -13.553 -10.377 8.314 1.00 93.56 172 TYR A C 1
ATOM 1381 O O . TYR A 1 172 ? -14.537 -9.665 8.541 1.00 93.56 172 TYR A O 1
ATOM 1389 N N . GLY A 1 173 ? -12.716 -10.155 7.308 1.00 93.44 173 GLY A N 1
ATOM 1390 C CA . GLY A 1 173 ? -12.927 -9.078 6.362 1.00 93.44 173 GLY A CA 1
ATOM 1391 C C . GLY A 1 173 ? -12.162 -9.242 5.067 1.00 93.44 173 GLY A C 1
ATOM 1392 O O . GLY A 1 173 ? -11.271 -10.080 4.948 1.00 93.44 173 GLY A O 1
ATOM 1393 N N . VAL A 1 174 ? -12.519 -8.402 4.105 1.00 95.62 174 VAL A N 1
ATOM 1394 C CA . VAL A 1 174 ? -11.815 -8.260 2.836 1.00 95.62 174 VAL A CA 1
ATOM 1395 C C . VAL A 1 174 ? -11.506 -6.786 2.637 1.00 95.62 174 VAL A C 1
ATOM 1397 O O . VAL A 1 174 ? -12.385 -5.936 2.763 1.00 95.62 174 VAL A O 1
ATOM 1400 N N . GLU A 1 175 ? -10.252 -6.488 2.335 1.00 94.44 175 GLU A N 1
ATOM 1401 C CA . GLU A 1 175 ? -9.763 -5.152 2.024 1.00 94.44 175 GLU A CA 1
ATOM 1402 C C . GLU A 1 175 ? -9.248 -5.143 0.587 1.00 94.44 175 GLU A C 1
ATOM 1404 O O . GLU A 1 175 ? -8.334 -5.891 0.244 1.00 94.44 175 GLU A O 1
ATOM 1409 N N . ALA A 1 176 ? -9.820 -4.288 -0.252 1.00 95.56 176 ALA A N 1
ATOM 1410 C CA . ALA A 1 176 ? -9.330 -4.023 -1.594 1.00 95.56 176 ALA A CA 1
ATOM 1411 C C . ALA A 1 176 ? -8.818 -2.584 -1.664 1.00 95.56 176 ALA A C 1
ATOM 1413 O O . ALA A 1 176 ? -9.515 -1.660 -1.254 1.00 95.56 176 ALA A O 1
ATOM 1414 N N . THR A 1 177 ? -7.614 -2.376 -2.187 1.00 94.44 177 THR A N 1
ATOM 1415 C CA . THR A 1 177 ? -7.062 -1.033 -2.405 1.00 94.44 177 THR A CA 1
ATOM 1416 C C . THR A 1 177 ? -6.686 -0.867 -3.866 1.00 94.44 177 THR A C 1
ATOM 1418 O O . THR A 1 177 ? -6.030 -1.735 -4.437 1.00 94.44 177 THR A O 1
ATOM 1421 N N . PHE A 1 178 ? -7.091 0.248 -4.465 1.00 94.69 178 PHE A N 1
ATOM 1422 C CA . PHE A 1 178 ? -6.805 0.588 -5.852 1.00 94.69 178 PHE A CA 1
ATOM 1423 C C . PHE A 1 178 ? -6.132 1.955 -5.944 1.00 94.69 178 PHE A C 1
ATOM 1425 O O . PHE A 1 178 ? -6.605 2.940 -5.375 1.00 94.69 178 PHE A O 1
ATOM 1432 N N . LEU A 1 179 ? -5.047 2.025 -6.707 1.00 93.44 179 LEU A N 1
ATOM 1433 C CA . LEU A 1 179 ? -4.366 3.258 -7.065 1.00 93.44 179 LEU A CA 1
ATOM 1434 C C . LEU A 1 179 ? -4.013 3.231 -8.553 1.00 93.44 179 LEU A C 1
ATOM 1436 O O . LEU A 1 179 ? -3.341 2.311 -9.003 1.00 93.44 179 LEU A O 1
ATOM 1440 N N . ASP A 1 180 ? -4.385 4.279 -9.285 1.00 92.75 180 ASP A N 1
ATOM 1441 C CA . ASP A 1 180 ? -3.819 4.613 -10.596 1.00 92.75 180 ASP A CA 1
ATOM 1442 C C . ASP A 1 180 ? -3.280 6.040 -10.520 1.00 92.75 180 ASP A C 1
ATOM 1444 O O . ASP A 1 180 ? -4.026 7.012 -10.394 1.00 92.75 180 ASP A O 1
ATOM 1448 N N . PHE A 1 181 ? -1.960 6.160 -10.523 1.00 90.12 181 PHE A N 1
ATOM 1449 C CA . PHE A 1 181 ? -1.264 7.398 -10.236 1.00 90.12 181 PHE A CA 1
ATOM 1450 C C . PHE A 1 181 ? -0.363 7.796 -11.391 1.00 90.12 181 PHE A C 1
ATOM 1452 O O . PHE A 1 181 ? 0.409 6.982 -11.893 1.00 90.12 181 PHE A O 1
ATOM 1459 N N . ARG A 1 182 ? -0.422 9.069 -11.793 1.00 90.75 182 ARG A N 1
ATOM 1460 C CA . ARG A 1 182 ? 0.403 9.617 -12.874 1.00 90.75 182 ARG A CA 1
ATOM 1461 C C . ARG A 1 182 ? 1.174 10.839 -12.405 1.00 90.75 182 ARG A C 1
ATOM 1463 O O . ARG A 1 182 ? 0.589 11.770 -11.850 1.00 90.75 182 ARG A O 1
ATOM 1470 N N . ILE A 1 183 ? 2.467 10.859 -12.702 1.00 87.81 183 ILE A N 1
ATOM 1471 C CA . ILE A 1 183 ? 3.355 11.999 -12.464 1.00 87.81 183 ILE A CA 1
ATOM 1472 C C . ILE A 1 183 ? 4.223 12.262 -13.688 1.00 87.81 183 ILE A C 1
ATOM 1474 O O . ILE A 1 183 ? 4.434 11.386 -14.525 1.00 87.81 183 ILE A O 1
ATOM 1478 N N . ARG A 1 184 ? 4.696 13.499 -13.799 1.00 88.56 184 ARG A N 1
ATOM 1479 C CA . ARG A 1 184 ? 5.591 13.947 -14.864 1.00 88.56 184 ARG A CA 1
ATOM 1480 C C . ARG A 1 184 ? 6.783 14.651 -14.225 1.00 88.56 184 ARG A C 1
ATOM 1482 O O . ARG A 1 184 ? 6.772 15.880 -14.163 1.00 88.56 184 ARG A O 1
ATOM 1489 N N . PRO A 1 185 ? 7.724 13.904 -13.625 1.00 84.94 185 PRO A N 1
ATOM 1490 C CA . PRO A 1 185 ? 8.918 14.527 -13.095 1.00 84.94 185 PRO A CA 1
ATOM 1491 C C . PRO A 1 185 ? 9.772 15.072 -14.233 1.00 84.94 185 PRO A C 1
ATOM 1493 O O . PRO A 1 185 ? 9.595 14.708 -15.396 1.00 84.94 185 PRO A O 1
ATOM 1496 N N . SER A 1 186 ? 10.725 15.914 -13.873 1.00 82.75 186 SER A N 1
ATOM 1497 C CA . SER A 1 186 ? 11.774 16.367 -14.770 1.00 82.75 186 SER A CA 1
ATOM 1498 C C . SER A 1 186 ? 13.133 16.004 -14.200 1.00 82.75 186 SER A C 1
ATOM 1500 O O . SER A 1 186 ? 13.337 15.988 -12.989 1.00 82.75 186 SER A O 1
ATOM 1502 N N . TYR A 1 187 ? 14.078 15.689 -15.067 1.00 78.62 187 TYR A N 1
ATOM 1503 C CA . TYR A 1 187 ? 15.475 15.530 -14.684 1.00 78.62 187 TYR A CA 1
ATOM 1504 C C . TYR A 1 187 ? 16.357 16.022 -15.821 1.00 78.62 187 TYR A C 1
ATOM 1506 O O . TYR A 1 187 ? 15.879 16.285 -16.926 1.00 78.62 187 TYR A O 1
ATOM 1514 N N . SER A 1 188 ? 17.638 16.192 -15.546 1.00 74.25 188 SER A N 1
ATOM 1515 C CA . SER A 1 188 ? 18.620 16.565 -16.549 1.00 74.25 188 SER A CA 1
ATOM 1516 C C . SER A 1 188 ? 19.770 15.574 -16.573 1.00 74.25 188 SER A C 1
ATOM 1518 O O . SER A 1 188 ? 19.977 14.811 -15.627 1.00 74.25 188 SER A O 1
ATOM 1520 N N . SER A 1 189 ? 20.520 15.571 -17.668 1.00 73.19 189 SER A N 1
ATOM 1521 C CA . SER A 1 189 ? 21.813 14.902 -17.730 1.00 73.19 189 SER A CA 1
ATOM 1522 C C . SER A 1 189 ? 22.868 15.819 -18.314 1.00 73.19 189 SER A C 1
ATOM 1524 O O . SER A 1 189 ? 22.578 16.604 -19.218 1.00 73.19 189 SER A O 1
ATOM 1526 N N . VAL A 1 190 ? 24.098 15.653 -17.845 1.00 68.25 190 VAL A N 1
ATOM 1527 C CA . VAL A 1 190 ? 25.293 16.256 -18.431 1.00 68.25 190 VAL A CA 1
ATOM 1528 C C . VAL A 1 190 ? 26.149 15.143 -19.015 1.00 68.25 190 VAL A C 1
ATOM 1530 O O . VAL A 1 190 ? 26.538 14.229 -18.287 1.00 68.25 190 VAL A O 1
ATOM 1533 N N . ASN A 1 191 ? 26.441 15.219 -20.312 1.00 66.31 191 ASN A N 1
ATOM 1534 C CA . ASN A 1 191 ? 27.418 14.345 -20.952 1.00 66.31 191 ASN A CA 1
ATOM 1535 C C . ASN A 1 191 ? 28.811 14.983 -20.842 1.00 66.31 191 ASN A C 1
ATOM 1537 O O . ASN A 1 191 ? 29.052 16.051 -21.401 1.00 66.31 191 ASN A O 1
ATOM 1541 N N . VAL A 1 192 ? 29.722 14.331 -20.123 1.00 59.19 192 VAL A N 1
ATOM 1542 C CA . VAL A 1 192 ? 31.099 14.792 -19.891 1.00 59.19 192 VAL A CA 1
ATOM 1543 C C . VAL A 1 192 ? 32.100 14.288 -20.928 1.00 59.19 192 VAL A C 1
ATOM 1545 O O . VAL A 1 192 ? 33.273 14.634 -20.840 1.00 59.19 192 VAL A O 1
ATOM 1548 N N . ASN A 1 193 ? 31.661 13.512 -21.924 1.00 57.16 193 ASN A N 1
ATOM 1549 C CA . ASN A 1 193 ? 32.491 13.138 -23.071 1.00 57.16 193 ASN A CA 1
ATOM 1550 C C . ASN A 1 193 ? 31.759 13.384 -24.408 1.00 57.16 193 ASN A C 1
ATOM 1552 O O . ASN A 1 193 ? 31.366 12.432 -25.096 1.00 57.16 193 ASN A O 1
ATOM 1556 N N . PRO A 1 194 ? 31.508 14.655 -24.776 1.00 56.50 194 PRO A N 1
ATOM 1557 C CA . PRO A 1 194 ? 30.889 14.983 -26.050 1.00 56.50 194 PRO A CA 1
ATOM 1558 C C . PRO A 1 194 ? 31.869 14.718 -27.207 1.00 56.50 194 PRO A C 1
ATOM 1560 O O . PRO A 1 194 ? 32.935 15.313 -27.317 1.00 56.50 194 PRO A O 1
ATOM 1563 N N . THR A 1 195 ? 31.477 13.830 -28.109 1.00 56.25 195 THR A N 1
ATOM 1564 C CA . THR A 1 195 ? 32.039 13.659 -29.452 1.00 56.25 195 THR A CA 1
ATOM 1565 C C . THR A 1 195 ? 31.417 14.660 -30.434 1.00 56.25 195 THR A C 1
ATOM 1567 O O . THR A 1 195 ? 30.296 15.129 -30.236 1.00 56.25 195 THR A O 1
ATOM 1570 N N . LEU A 1 196 ? 32.086 14.930 -31.561 1.00 52.00 196 LEU A N 1
ATOM 1571 C CA . LEU A 1 196 ? 31.569 15.806 -32.629 1.00 52.00 196 LEU A CA 1
ATOM 1572 C C . LEU A 1 196 ? 30.150 15.426 -33.116 1.00 52.00 196 LEU A C 1
ATOM 1574 O O . LEU A 1 196 ? 29.402 16.299 -33.546 1.00 52.00 196 LEU A O 1
ATOM 1578 N N . GLY A 1 197 ? 29.755 14.151 -33.005 1.00 53.84 197 GLY A N 1
ATOM 1579 C CA . GLY A 1 197 ? 28.426 13.655 -33.384 1.00 53.84 197 GLY A CA 1
ATOM 1580 C C . GLY A 1 197 ? 27.327 13.787 -32.317 1.00 53.84 197 GLY A C 1
ATOM 1581 O O . GLY A 1 197 ? 26.168 13.530 -32.628 1.00 53.84 197 GLY A O 1
ATOM 1582 N N . ASN A 1 198 ? 27.653 14.172 -31.076 1.00 52.50 198 ASN A N 1
ATOM 1583 C CA . ASN A 1 198 ? 26.692 14.304 -29.966 1.00 52.50 198 ASN A CA 1
ATOM 1584 C C . ASN A 1 198 ? 26.902 15.579 -29.118 1.00 52.50 198 ASN A C 1
ATOM 1586 O O . ASN A 1 198 ? 26.448 15.653 -27.976 1.00 52.50 198 ASN A O 1
ATOM 1590 N N . LEU A 1 199 ? 27.544 16.611 -29.681 1.00 56.44 199 LEU A N 1
ATOM 1591 C CA . LEU A 1 199 ? 27.744 17.928 -29.048 1.00 56.44 199 LEU A CA 1
ATOM 1592 C C . LEU A 1 199 ? 26.432 18.572 -28.561 1.00 56.44 199 LEU A C 1
ATOM 1594 O O . LEU A 1 199 ? 26.395 19.217 -27.513 1.00 56.44 199 LEU A O 1
ATOM 1598 N N . ASN A 1 200 ? 25.333 18.343 -29.281 1.00 53.41 200 ASN A N 1
ATOM 1599 C CA . ASN A 1 200 ? 23.982 18.785 -28.920 1.00 53.41 200 ASN A CA 1
ATOM 1600 C C . ASN A 1 200 ? 23.374 18.042 -27.711 1.00 53.41 200 ASN A C 1
ATOM 1602 O O . ASN A 1 200 ? 22.288 18.403 -27.266 1.00 53.41 200 ASN A O 1
ATOM 1606 N N . GLN A 1 201 ? 24.055 17.026 -27.173 1.00 57.44 201 GLN A N 1
ATOM 1607 C CA . GLN A 1 201 ? 23.634 16.243 -26.006 1.00 57.44 201 GLN A CA 1
ATOM 1608 C C . GLN A 1 201 ? 24.483 16.533 -24.757 1.00 57.44 201 GLN A C 1
ATOM 1610 O O . GLN A 1 201 ? 24.329 15.847 -23.747 1.00 57.44 201 GLN A O 1
ATOM 1615 N N . THR A 1 202 ? 25.347 17.558 -24.791 1.00 64.06 202 THR A N 1
ATOM 1616 C CA . THR A 1 202 ? 26.175 17.983 -23.641 1.00 64.06 202 THR A CA 1
ATOM 1617 C C . THR A 1 202 ? 25.325 18.259 -22.397 1.00 64.06 202 THR A C 1
ATOM 1619 O O . THR A 1 202 ? 25.694 17.865 -21.295 1.00 64.06 202 THR A O 1
ATOM 1622 N N . TYR A 1 203 ? 24.152 18.868 -22.581 1.00 69.62 203 TYR A N 1
ATOM 1623 C CA . TYR A 1 203 ? 23.121 19.015 -21.559 1.00 69.62 203 TYR A CA 1
ATOM 1624 C C . TYR A 1 203 ? 21.776 18.600 -22.148 1.00 69.62 203 TYR A C 1
ATOM 1626 O O . TYR A 1 203 ? 21.387 19.094 -23.204 1.00 69.62 203 TYR A O 1
ATOM 1634 N N . SER A 1 204 ? 21.066 17.697 -21.477 1.00 72.50 204 SER A N 1
ATOM 1635 C CA . SER A 1 204 ? 19.741 17.240 -21.909 1.00 72.50 204 SER A CA 1
ATOM 1636 C C . SER A 1 204 ? 18.731 17.385 -20.780 1.00 72.50 204 SER A C 1
ATOM 1638 O O . SER A 1 204 ? 19.036 17.092 -19.625 1.00 72.50 204 SER A O 1
ATOM 1640 N N . LEU A 1 205 ? 17.530 17.848 -21.128 1.00 73.88 205 LEU A N 1
ATOM 1641 C CA . LEU A 1 205 ? 16.375 17.945 -20.240 1.00 73.88 205 LEU A CA 1
ATOM 1642 C C . LEU A 1 205 ? 15.374 16.854 -20.593 1.00 73.88 205 LEU A C 1
ATOM 1644 O O . LEU A 1 205 ? 15.053 16.649 -21.763 1.00 73.88 205 LEU A O 1
ATOM 1648 N N . TYR A 1 206 ? 14.844 16.214 -19.562 1.00 77.94 206 TYR A N 1
ATOM 1649 C CA . TYR A 1 206 ? 13.964 15.068 -19.675 1.00 77.94 206 TYR A CA 1
ATOM 1650 C C . TYR A 1 206 ? 12.653 15.329 -18.944 1.00 77.94 206 TYR A C 1
ATOM 1652 O O . TYR A 1 206 ? 12.639 15.903 -17.853 1.00 77.94 206 TYR A O 1
ATOM 1660 N N . GLY A 1 207 ? 11.551 14.881 -19.544 1.00 80.56 207 GLY A N 1
ATOM 1661 C CA . GLY A 1 207 ? 10.201 14.998 -18.993 1.00 80.56 207 GLY A CA 1
ATOM 1662 C C . GLY A 1 207 ? 9.423 13.692 -19.131 1.00 80.56 207 GLY A C 1
ATOM 1663 O O . GLY A 1 207 ? 8.467 13.642 -19.910 1.00 80.56 207 GLY A O 1
ATOM 1664 N N . PRO A 1 208 ? 9.825 12.615 -18.435 1.00 83.50 208 PRO A N 1
ATOM 1665 C CA . PRO A 1 208 ? 9.141 11.338 -18.534 1.00 83.50 208 PRO A CA 1
ATOM 1666 C C . PRO A 1 208 ? 7.718 11.426 -17.975 1.00 83.50 208 PRO A C 1
ATOM 1668 O O . PRO A 1 208 ? 7.440 12.076 -16.968 1.00 83.50 208 PRO A O 1
ATOM 1671 N N . GLN A 1 209 ? 6.806 10.690 -18.593 1.00 87.81 209 GLN A N 1
ATOM 1672 C CA . GLN A 1 209 ? 5.522 10.360 -18.008 1.00 87.81 209 GLN A CA 1
ATOM 1673 C C . GLN A 1 209 ? 5.654 9.052 -17.239 1.00 87.81 209 GLN A C 1
ATOM 1675 O O . GLN A 1 209 ? 5.931 8.010 -17.827 1.00 87.81 209 GLN A O 1
ATOM 1680 N N . LEU A 1 210 ? 5.378 9.093 -15.940 1.00 88.06 210 LEU A N 1
ATOM 1681 C CA . LEU A 1 210 ? 5.358 7.917 -15.085 1.00 88.06 210 LEU A CA 1
ATOM 1682 C C . LEU A 1 210 ? 3.912 7.609 -14.675 1.00 88.06 210 LEU A C 1
ATOM 1684 O O . LEU A 1 210 ? 3.192 8.494 -14.208 1.00 88.06 210 LEU A O 1
ATOM 1688 N N . ARG A 1 211 ? 3.469 6.360 -14.847 1.00 91.12 211 ARG A N 1
ATOM 1689 C CA . ARG A 1 211 ? 2.183 5.836 -14.356 1.00 91.12 211 ARG A CA 1
ATOM 1690 C C . ARG A 1 211 ? 2.368 4.582 -13.497 1.00 91.12 211 ARG A C 1
ATOM 1692 O O . ARG A 1 211 ? 2.926 3.598 -13.967 1.00 91.12 211 ARG A O 1
ATOM 1699 N N . ARG A 1 212 ? 1.867 4.605 -12.266 1.00 89.19 212 ARG A N 1
ATOM 1700 C CA . ARG A 1 212 ? 1.876 3.470 -11.339 1.00 89.19 212 ARG A CA 1
ATOM 1701 C C . ARG A 1 212 ? 0.446 3.021 -11.097 1.00 89.19 212 ARG A C 1
ATOM 1703 O O . ARG A 1 212 ? -0.367 3.824 -10.645 1.00 89.19 212 ARG A O 1
ATOM 1710 N N . THR A 1 213 ? 0.185 1.746 -11.335 1.00 92.69 213 THR A N 1
ATOM 1711 C CA . THR A 1 213 ? -1.050 1.082 -10.932 1.00 92.69 213 THR A CA 1
ATOM 1712 C C . THR A 1 213 ? -0.722 0.117 -9.799 1.00 92.69 213 THR A C 1
ATOM 1714 O O . THR A 1 213 ? 0.179 -0.709 -9.923 1.00 92.69 213 THR A O 1
ATOM 1717 N N . ASP A 1 214 ? -1.413 0.243 -8.675 1.00 93.00 214 ASP A N 1
ATOM 1718 C CA . ASP A 1 214 ? -1.195 -0.573 -7.482 1.00 93.00 214 ASP A CA 1
ATOM 1719 C C . ASP A 1 214 ? -2.546 -1.092 -7.001 1.00 93.00 214 ASP A C 1
ATOM 1721 O O . ASP A 1 214 ? -3.417 -0.313 -6.607 1.00 93.00 214 ASP A O 1
ATOM 1725 N N . ILE A 1 215 ? -2.736 -2.403 -7.102 1.00 95.94 215 ILE A N 1
ATOM 1726 C CA . ILE A 1 215 ? -3.980 -3.081 -6.751 1.00 95.94 215 ILE A CA 1
ATOM 1727 C C . ILE A 1 215 ? -3.656 -4.108 -5.680 1.00 95.94 215 ILE A C 1
ATOM 1729 O O . ILE A 1 215 ? -2.799 -4.967 -5.878 1.00 95.94 215 ILE A O 1
ATOM 1733 N N . GLN A 1 216 ? -4.349 -4.029 -4.553 1.00 95.69 216 GLN A N 1
ATOM 1734 C CA . GLN A 1 216 ? -4.172 -4.922 -3.415 1.00 95.69 216 GLN A CA 1
ATOM 1735 C C . GLN A 1 216 ? -5.506 -5.556 -3.063 1.00 95.69 216 GLN A C 1
ATOM 1737 O O . GLN A 1 216 ? -6.532 -4.877 -3.063 1.00 95.69 216 GLN A O 1
ATOM 1742 N N . LEU A 1 217 ? -5.475 -6.841 -2.733 1.00 97.25 217 LEU A N 1
ATOM 1743 C CA . LEU A 1 217 ? -6.613 -7.573 -2.202 1.00 97.25 217 LEU A CA 1
ATOM 1744 C C . LEU A 1 217 ? -6.141 -8.409 -1.017 1.00 97.25 217 LEU A C 1
ATOM 1746 O O . LEU A 1 217 ? -5.343 -9.326 -1.194 1.00 97.25 217 LEU A O 1
ATOM 1750 N N . ASN A 1 218 ? -6.651 -8.103 0.170 1.00 96.81 218 ASN A N 1
ATOM 1751 C CA . ASN A 1 218 ? -6.264 -8.720 1.428 1.00 96.81 218 ASN A CA 1
ATOM 1752 C C . ASN A 1 218 ? -7.479 -9.348 2.113 1.00 96.81 218 ASN A C 1
ATOM 1754 O O . ASN A 1 218 ? -8.501 -8.698 2.320 1.00 96.81 218 ASN A O 1
ATOM 1758 N N . PHE A 1 219 ? -7.341 -10.600 2.526 1.00 97.31 219 PHE A N 1
ATOM 1759 C CA . PHE A 1 219 ? -8.196 -11.233 3.515 1.00 97.31 219 PHE A CA 1
ATOM 1760 C C . PHE A 1 219 ? -7.697 -10.879 4.915 1.00 97.31 219 PHE A C 1
ATOM 1762 O O . PHE A 1 219 ? -6.496 -10.933 5.190 1.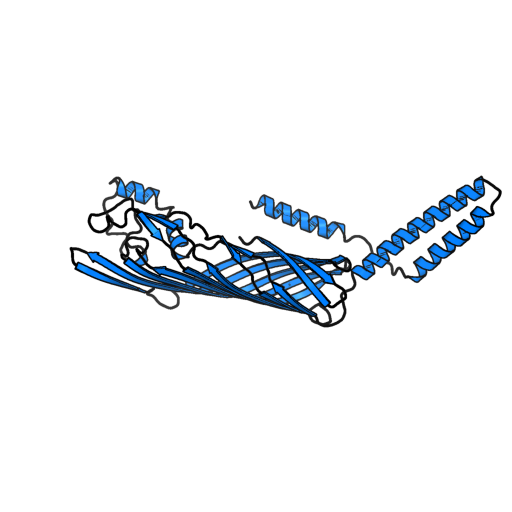00 97.31 219 PHE A O 1
ATOM 1769 N N . LEU A 1 220 ? -8.621 -10.515 5.797 1.00 96.38 220 LEU A N 1
ATOM 1770 C CA . LEU A 1 220 ? -8.344 -10.058 7.151 1.00 96.38 220 LEU A CA 1
ATOM 1771 C C . LEU A 1 220 ? -8.915 -11.042 8.166 1.00 96.38 220 LEU A C 1
ATOM 1773 O O . LEU A 1 220 ? -10.060 -11.481 8.031 1.00 96.38 220 LEU A O 1
ATOM 1777 N N . TYR A 1 221 ? -8.149 -11.313 9.220 1.00 95.62 221 TYR A N 1
ATOM 1778 C CA . TYR A 1 221 ? -8.618 -12.074 10.370 1.00 95.62 221 TYR A CA 1
ATOM 1779 C C . TYR A 1 221 ? -8.276 -11.350 11.668 1.00 95.62 221 TYR A C 1
ATOM 1781 O O . TYR A 1 221 ? -7.106 -11.142 11.955 1.00 95.62 221 TYR A O 1
ATOM 1789 N N . PHE A 1 222 ? -9.285 -10.971 12.449 1.00 93.38 222 PHE A N 1
ATOM 1790 C CA . PHE A 1 222 ? -9.149 -10.217 13.690 1.00 93.38 222 PHE A CA 1
ATOM 1791 C C . PHE A 1 222 ? -9.446 -11.069 14.923 1.00 93.38 222 PHE A C 1
ATOM 1793 O O . PHE A 1 222 ? -10.454 -11.776 15.001 1.00 93.38 222 PHE A O 1
ATOM 1800 N N . PHE A 1 223 ? -8.606 -10.881 15.932 1.00 89.88 223 PHE A N 1
ATOM 1801 C CA . PHE A 1 223 ? -8.843 -11.252 17.315 1.00 89.88 223 PHE A CA 1
ATOM 1802 C C . PHE A 1 223 ? -9.136 -9.982 18.107 1.00 89.88 223 PHE A C 1
ATOM 1804 O O . PHE A 1 223 ? -8.438 -8.976 17.970 1.00 89.88 223 PHE A O 1
ATOM 1811 N N . GLU A 1 224 ? -10.172 -10.023 18.932 1.00 84.19 224 GLU A N 1
ATOM 1812 C CA . GLU A 1 224 ? -10.510 -8.930 19.835 1.00 84.19 224 GLU A CA 1
ATOM 1813 C C . GLU A 1 224 ? -9.829 -9.176 21.183 1.00 84.19 224 GLU A C 1
ATOM 1815 O O . GLU A 1 224 ? -9.966 -10.248 21.774 1.00 84.19 224 GLU A O 1
ATOM 1820 N N . THR A 1 225 ? -9.039 -8.210 21.645 1.00 80.62 225 THR A N 1
ATOM 1821 C CA . THR A 1 225 ? -8.427 -8.242 22.976 1.00 80.62 225 THR A CA 1
ATOM 1822 C C . THR A 1 225 ? -9.456 -7.852 24.036 1.00 80.62 225 THR A C 1
ATOM 1824 O O . THR A 1 225 ? -10.455 -7.205 23.733 1.00 80.62 225 THR A O 1
ATOM 1827 N N . GLY A 1 226 ? -9.189 -8.157 25.312 1.00 67.56 226 GLY A N 1
ATOM 1828 C CA . GLY A 1 226 ? -10.073 -7.762 26.424 1.00 67.56 226 GLY A CA 1
ATOM 1829 C C . GLY A 1 226 ? -10.320 -6.248 26.542 1.00 67.56 226 GLY A C 1
ATOM 1830 O O . GLY A 1 226 ? -11.288 -5.832 27.164 1.00 67.56 226 GLY A O 1
ATOM 1831 N N . SER A 1 227 ? -9.481 -5.429 25.902 1.00 68.50 227 SER A N 1
ATOM 1832 C CA . SER A 1 227 ? -9.612 -3.972 25.800 1.00 68.50 227 SER A CA 1
ATOM 1833 C C . SER A 1 227 ? -10.422 -3.488 24.584 1.00 68.50 227 SER A C 1
ATOM 1835 O O . SER A 1 227 ? -10.427 -2.293 24.297 1.00 68.50 227 SER A O 1
ATOM 1837 N N . GLY A 1 228 ? -11.058 -4.385 23.819 1.00 72.38 228 GLY A N 1
ATOM 1838 C CA . GLY A 1 228 ? -11.802 -4.046 22.595 1.00 72.38 228 GLY A CA 1
ATOM 1839 C C . GLY A 1 228 ? -10.910 -3.655 21.408 1.00 72.38 228 GLY A C 1
ATOM 1840 O O . GLY A 1 228 ? -11.388 -3.137 20.396 1.00 72.38 228 GLY A O 1
ATOM 1841 N N . THR A 1 229 ? -9.592 -3.874 21.506 1.00 84.56 229 THR A N 1
ATOM 1842 C CA . THR A 1 229 ? -8.673 -3.659 20.382 1.00 84.56 229 THR A CA 1
ATOM 1843 C C . THR A 1 229 ? -8.731 -4.870 19.462 1.00 84.56 229 THR A C 1
ATOM 1845 O O . THR A 1 229 ? -8.537 -6.004 19.893 1.00 84.56 229 THR A O 1
ATOM 1848 N N . ARG A 1 230 ? -8.964 -4.640 18.171 1.00 88.31 230 ARG A N 1
ATOM 1849 C CA . ARG A 1 230 ? -8.935 -5.691 17.154 1.00 88.31 230 ARG A CA 1
ATOM 1850 C C . ARG A 1 230 ? -7.547 -5.751 16.543 1.00 88.31 230 ARG A C 1
ATOM 1852 O O . ARG A 1 230 ? -7.087 -4.778 15.950 1.00 88.31 230 ARG A O 1
ATOM 1859 N N . ILE A 1 231 ? -6.884 -6.889 16.681 1.00 92.38 231 ILE A N 1
ATOM 1860 C CA . ILE A 1 231 ? -5.556 -7.138 16.118 1.00 92.38 231 ILE A CA 1
ATOM 1861 C C . ILE A 1 231 ? -5.606 -8.376 15.243 1.00 92.38 231 ILE A C 1
ATOM 1863 O O . ILE A 1 231 ? -6.323 -9.322 15.561 1.00 92.38 231 ILE A O 1
ATOM 1867 N N . GLY A 1 232 ? -4.885 -8.386 14.130 1.00 92.81 232 GLY A N 1
ATOM 1868 C CA . GLY A 1 232 ? -5.094 -9.454 13.171 1.00 92.81 232 GLY A CA 1
ATOM 1869 C C . GLY A 1 232 ? -4.083 -9.528 12.043 1.00 92.81 232 GLY A C 1
ATOM 1870 O O . GLY A 1 232 ? -3.687 -8.479 11.532 1.00 92.81 232 GLY A O 1
ATOM 1871 N N . PRO A 1 233 ? -3.670 -10.733 11.617 1.00 96.38 233 PRO A N 1
ATOM 1872 C CA . PRO A 1 233 ? -2.933 -10.885 10.376 1.00 96.38 233 PRO A CA 1
ATOM 1873 C C . PRO A 1 233 ? -3.823 -10.606 9.155 1.00 96.38 233 PRO A C 1
ATOM 1875 O O . PRO A 1 233 ? -5.048 -10.757 9.184 1.00 96.38 233 PRO A O 1
ATOM 1878 N N . SER A 1 234 ? -3.170 -10.253 8.054 1.00 95.69 234 SER A N 1
ATOM 1879 C CA . SER A 1 234 ? -3.754 -10.196 6.721 1.00 95.69 234 SER A CA 1
ATOM 1880 C C . SER A 1 234 ? -2.945 -11.048 5.748 1.00 95.69 234 SER A C 1
ATOM 1882 O O . SER A 1 234 ? -1.721 -11.153 5.851 1.00 95.69 234 SER A O 1
ATOM 1884 N N . LEU A 1 235 ? -3.638 -11.669 4.800 1.00 97.19 235 LEU A N 1
ATOM 1885 C CA . LEU A 1 235 ? -3.043 -12.428 3.703 1.00 97.19 235 LEU A CA 1
ATOM 1886 C C . LEU A 1 235 ? -3.699 -11.990 2.407 1.00 97.19 235 LEU A C 1
ATOM 1888 O O . LEU A 1 235 ? -4.920 -11.888 2.336 1.00 97.19 235 LEU A O 1
ATOM 1892 N N . GLY A 1 236 ? -2.910 -11.744 1.376 1.00 96.44 236 GLY A N 1
ATOM 1893 C CA . GLY A 1 236 ? -3.425 -11.141 0.166 1.00 96.44 236 GLY A CA 1
ATOM 1894 C C . GLY A 1 236 ? -2.532 -11.293 -1.044 1.00 96.44 236 GLY A C 1
ATOM 1895 O O . GLY A 1 236 ? -1.494 -11.959 -1.029 1.00 96.44 236 GLY A O 1
ATOM 1896 N N . ILE A 1 237 ? -2.970 -10.641 -2.109 1.00 97.25 237 ILE A N 1
ATOM 1897 C CA . ILE A 1 237 ? -2.265 -10.527 -3.376 1.00 97.25 237 ILE A CA 1
ATOM 1898 C C . ILE A 1 237 ? -2.138 -9.055 -3.748 1.00 97.25 237 ILE A C 1
ATOM 1900 O O . ILE A 1 237 ? -3.034 -8.247 -3.493 1.00 97.25 237 ILE A O 1
ATOM 1904 N N . ARG A 1 238 ? -1.019 -8.712 -4.379 1.00 96.19 238 ARG A N 1
ATOM 1905 C CA . ARG A 1 238 ? -0.736 -7.364 -4.864 1.00 96.19 238 ARG A CA 1
ATOM 1906 C C . ARG A 1 238 ? -0.273 -7.416 -6.303 1.00 96.19 238 ARG A C 1
ATOM 1908 O O . ARG A 1 238 ? 0.683 -8.129 -6.609 1.00 96.19 238 ARG A O 1
ATOM 1915 N N . ASN A 1 239 ? -0.921 -6.633 -7.155 1.00 95.75 239 ASN A N 1
ATOM 1916 C CA . ASN A 1 239 ? -0.419 -6.303 -8.476 1.00 95.75 239 ASN A CA 1
ATOM 1917 C C . ASN A 1 239 ? 0.185 -4.895 -8.450 1.00 95.75 239 ASN A C 1
ATOM 1919 O O . ASN A 1 239 ? -0.483 -3.935 -8.068 1.00 95.75 239 ASN A O 1
ATOM 1923 N N . LEU A 1 240 ? 1.447 -4.786 -8.847 1.00 91.94 240 LEU A N 1
ATOM 1924 C CA . LEU A 1 240 ? 2.179 -3.533 -8.920 1.00 91.94 240 LEU A CA 1
ATOM 1925 C C . LEU A 1 240 ? 2.742 -3.361 -10.326 1.00 91.94 240 LEU A C 1
ATOM 1927 O O . LEU A 1 240 ? 3.792 -3.919 -10.664 1.00 91.94 240 LEU A O 1
ATOM 1931 N N . ASP A 1 241 ? 2.064 -2.521 -11.095 1.00 91.00 241 ASP A N 1
ATOM 1932 C CA . ASP A 1 241 ? 2.428 -2.188 -12.459 1.00 91.00 241 ASP A CA 1
ATOM 1933 C C . ASP A 1 241 ? 2.993 -0.775 -12.524 1.00 91.00 241 ASP A C 1
ATOM 1935 O O . ASP A 1 241 ? 2.440 0.187 -11.988 1.00 91.00 241 ASP A O 1
ATOM 1939 N N . THR A 1 242 ? 4.117 -0.643 -13.210 1.00 88.25 242 THR A N 1
ATOM 1940 C CA . THR A 1 242 ? 4.764 0.635 -13.462 1.00 88.25 242 THR A CA 1
ATOM 1941 C C . THR A 1 242 ? 4.964 0.812 -14.950 1.00 88.25 242 THR A C 1
ATOM 1943 O O . THR A 1 242 ? 5.357 -0.113 -15.659 1.00 88.25 242 THR A O 1
ATOM 1946 N N . TYR A 1 243 ? 4.722 2.024 -15.411 1.00 89.88 243 TYR A N 1
ATOM 1947 C CA . TYR A 1 243 ? 4.897 2.425 -16.788 1.00 89.88 243 TYR A CA 1
ATOM 1948 C C . TYR A 1 243 ? 5.673 3.732 -16.830 1.00 89.88 243 TYR A C 1
ATOM 1950 O O . TYR A 1 243 ? 5.265 4.704 -16.193 1.00 89.88 243 TYR A O 1
ATOM 1958 N N . SER A 1 244 ? 6.762 3.776 -17.584 1.00 86.88 244 SER A N 1
ATOM 1959 C CA . SER A 1 244 ? 7.462 5.016 -17.891 1.00 86.88 244 SER A CA 1
ATOM 1960 C C . SER A 1 244 ? 7.468 5.228 -19.399 1.00 86.88 244 SER A C 1
ATOM 1962 O O . SER A 1 244 ? 7.574 4.286 -20.179 1.00 86.88 244 SER A O 1
ATOM 1964 N N . LYS A 1 245 ? 7.286 6.470 -19.833 1.00 88.94 245 LYS A N 1
ATOM 1965 C CA . LYS A 1 245 ? 7.474 6.845 -21.230 1.00 88.94 245 LYS A CA 1
ATOM 1966 C C . LYS A 1 245 ? 8.196 8.163 -21.310 1.00 88.94 245 LYS A C 1
ATOM 1968 O O . LYS A 1 245 ? 7.823 9.126 -20.649 1.00 88.94 245 LYS A O 1
ATOM 1973 N N . GLU A 1 246 ? 9.191 8.200 -22.166 1.00 83.00 246 GLU A N 1
ATOM 1974 C CA . GLU A 1 246 ? 10.031 9.345 -22.425 1.00 83.00 246 GLU A CA 1
ATOM 1975 C C . GLU A 1 246 ? 10.062 9.615 -23.924 1.00 83.00 246 GLU A C 1
ATOM 1977 O O . GLU A 1 246 ? 10.009 8.698 -24.747 1.00 83.00 246 GLU A O 1
ATOM 1982 N N . TYR A 1 247 ? 10.094 10.895 -24.271 1.00 81.94 247 TYR A N 1
ATOM 1983 C CA . TYR A 1 247 ? 10.225 11.360 -25.639 1.00 81.94 247 TYR A CA 1
ATO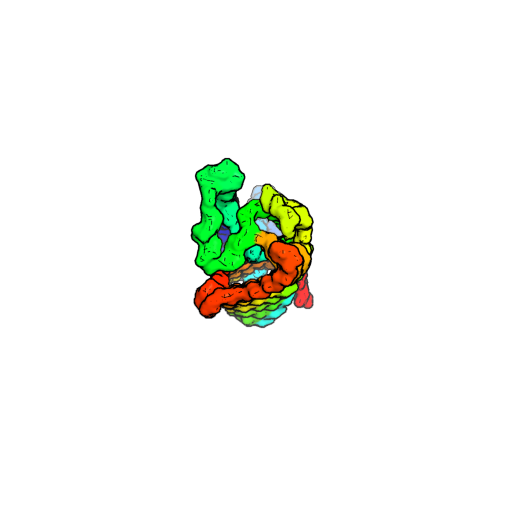M 1984 C C . TYR A 1 247 ? 11.196 12.529 -25.672 1.00 81.94 247 TYR A C 1
ATOM 1986 O O . TYR A 1 247 ? 11.118 13.414 -24.819 1.00 81.94 247 TYR A O 1
ATOM 1994 N N . GLY A 1 248 ? 12.077 12.540 -26.663 1.00 76.88 248 GLY A N 1
ATOM 1995 C CA . GLY A 1 248 ? 13.091 13.568 -26.837 1.00 76.88 248 GLY A CA 1
ATOM 1996 C C . GLY A 1 248 ? 14.468 12.958 -27.041 1.00 76.88 248 GLY A C 1
ATOM 1997 O O . GLY A 1 248 ? 14.590 11.831 -27.515 1.00 76.88 248 GLY A O 1
ATOM 1998 N N . ASN A 1 249 ? 15.513 13.695 -26.672 1.00 70.81 249 ASN A N 1
ATOM 1999 C CA . ASN A 1 249 ? 16.847 13.110 -26.570 1.00 70.81 249 ASN A CA 1
ATOM 2000 C C . ASN A 1 249 ? 16.802 12.010 -25.517 1.00 70.81 249 ASN A C 1
ATOM 2002 O O . ASN A 1 249 ? 16.411 12.270 -24.386 1.00 70.81 249 ASN A O 1
ATOM 2006 N N . LEU A 1 250 ? 17.146 10.791 -25.906 1.00 68.00 250 LEU A N 1
ATOM 2007 C CA . LEU A 1 250 ? 17.078 9.626 -25.046 1.00 68.00 250 LEU A CA 1
ATOM 2008 C C . LEU A 1 250 ? 18.367 9.488 -24.221 1.00 68.00 250 LEU A C 1
ATOM 2010 O O . LEU A 1 250 ? 19.467 9.727 -24.735 1.00 68.00 250 LEU A O 1
ATOM 2014 N N . PRO A 1 251 ? 18.257 9.075 -22.948 1.00 60.94 251 PRO A N 1
ATOM 2015 C CA . PRO A 1 251 ? 19.387 9.022 -22.030 1.00 60.94 251 PRO A CA 1
ATOM 2016 C C . PRO A 1 251 ? 20.429 7.976 -22.451 1.00 60.94 251 PRO A C 1
ATOM 2018 O O . PRO A 1 251 ? 20.083 6.820 -22.705 1.00 60.94 251 PRO A O 1
ATOM 2021 N N . GLY A 1 252 ? 21.715 8.347 -22.431 1.00 57.94 252 GLY A N 1
ATOM 2022 C CA . GLY A 1 252 ? 22.839 7.467 -22.798 1.00 57.94 252 GLY A CA 1
ATOM 2023 C C . GLY A 1 252 ? 23.262 7.546 -24.270 1.00 57.94 252 GLY A C 1
ATOM 2024 O O . GLY A 1 252 ? 23.792 6.583 -24.811 1.00 57.94 252 GLY A O 1
ATOM 2025 N N . GLY A 1 253 ? 22.995 8.667 -24.949 1.00 56.94 253 GLY A N 1
ATOM 2026 C CA . GLY A 1 253 ? 23.435 8.872 -26.335 1.00 56.94 253 GLY A CA 1
ATOM 2027 C C . GLY A 1 253 ? 22.624 8.101 -27.381 1.00 56.94 253 GLY A C 1
ATOM 2028 O O . GLY A 1 253 ? 23.056 7.977 -28.524 1.00 56.94 253 GLY A O 1
ATOM 2029 N N . LEU A 1 254 ? 21.431 7.616 -27.019 1.00 61.69 254 LEU A N 1
ATOM 2030 C CA . LEU A 1 254 ? 20.548 6.818 -27.884 1.00 61.69 254 LEU A CA 1
ATOM 2031 C C . LEU A 1 254 ? 19.831 7.651 -28.968 1.00 61.69 254 LEU A C 1
ATOM 2033 O O . LEU A 1 254 ? 18.978 7.140 -29.693 1.00 61.69 254 LEU A O 1
ATOM 2037 N N . GLY A 1 255 ? 20.195 8.928 -29.103 1.00 65.62 255 GLY A N 1
ATOM 2038 C CA . GLY A 1 255 ? 19.638 9.836 -30.099 1.00 65.62 255 GLY A CA 1
ATOM 2039 C C . GLY A 1 255 ? 18.278 10.402 -29.702 1.00 65.62 255 GLY A C 1
ATOM 2040 O O . GLY A 1 255 ? 17.838 10.269 -28.564 1.00 65.62 255 GLY A O 1
ATOM 2041 N N . PHE A 1 256 ? 17.619 11.075 -30.640 1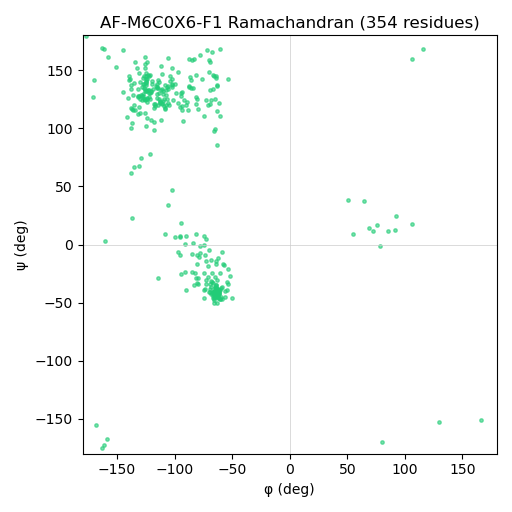.00 73.44 256 PHE A N 1
ATOM 2042 C CA . PHE A 1 256 ? 16.276 11.613 -30.428 1.00 73.44 256 PHE A CA 1
ATOM 2043 C C . PHE A 1 256 ? 15.224 10.541 -30.733 1.00 73.44 256 PHE A C 1
ATOM 2045 O O . PHE A 1 256 ? 15.322 9.866 -31.757 1.00 73.44 256 PHE A O 1
ATOM 2052 N N . GLY A 1 257 ? 14.213 10.379 -29.881 1.00 79.50 257 GLY A N 1
ATOM 2053 C CA . GLY A 1 257 ? 13.142 9.414 -30.108 1.00 79.50 257 GLY A CA 1
ATOM 2054 C C . GLY A 1 257 ? 12.269 9.134 -28.888 1.00 79.50 257 GLY A C 1
ATOM 2055 O O . GLY A 1 257 ? 12.058 10.003 -28.048 1.00 79.50 257 GLY A O 1
ATOM 2056 N N . THR A 1 258 ? 11.714 7.924 -28.812 1.00 83.50 258 THR A N 1
ATOM 2057 C CA . THR A 1 258 ? 10.841 7.458 -27.723 1.00 83.50 258 THR A CA 1
ATOM 2058 C C . THR A 1 258 ? 11.469 6.296 -26.966 1.00 83.50 258 THR A C 1
ATOM 2060 O O . THR A 1 258 ? 11.911 5.331 -27.588 1.00 83.50 258 THR A O 1
ATOM 2063 N N . MET A 1 259 ? 11.384 6.321 -25.641 1.00 82.12 259 MET A N 1
ATOM 2064 C CA . MET A 1 259 ? 11.671 5.177 -24.779 1.00 82.12 259 MET A CA 1
ATOM 2065 C C . MET A 1 259 ? 10.431 4.862 -23.943 1.00 82.12 259 MET A C 1
ATOM 2067 O O . MET A 1 259 ? 9.832 5.753 -23.346 1.00 82.12 259 MET A O 1
ATOM 2071 N N . GLU A 1 260 ? 10.016 3.603 -23.924 1.00 86.06 260 GLU A N 1
ATOM 2072 C CA . GLU A 1 260 ? 8.849 3.119 -23.194 1.00 86.06 260 GLU A CA 1
ATOM 2073 C C . GLU A 1 260 ? 9.243 1.929 -22.325 1.00 86.06 260 GLU A C 1
ATOM 2075 O O . GLU A 1 260 ? 9.808 0.948 -22.799 1.00 86.06 260 GLU A O 1
ATOM 2080 N N . GLU A 1 261 ? 8.907 2.014 -21.048 1.00 83.56 261 GLU A N 1
ATOM 2081 C CA . GLU A 1 261 ? 9.178 1.008 -20.040 1.00 83.56 261 GLU A CA 1
ATOM 2082 C C . GLU A 1 261 ? 7.856 0.532 -19.439 1.00 83.56 261 GLU A C 1
ATOM 2084 O O . GLU A 1 261 ? 7.008 1.323 -19.020 1.00 83.56 261 GLU A O 1
ATOM 2089 N N . LYS A 1 262 ? 7.686 -0.779 -19.355 1.00 87.75 262 LYS A N 1
ATOM 2090 C CA . LYS A 1 262 ? 6.588 -1.451 -18.671 1.00 87.75 262 LYS A CA 1
ATOM 2091 C C . LYS A 1 262 ? 7.190 -2.474 -17.739 1.00 87.75 262 LYS A C 1
ATOM 2093 O O . LYS A 1 262 ? 7.929 -3.352 -18.166 1.00 87.75 262 LYS A O 1
ATOM 2098 N N . ALA A 1 263 ? 6.849 -2.390 -16.468 1.00 85.69 263 ALA A N 1
ATOM 2099 C CA . ALA A 1 263 ? 7.301 -3.358 -15.492 1.00 85.69 263 ALA A CA 1
ATOM 2100 C C . ALA A 1 263 ? 6.141 -3.719 -14.573 1.00 85.69 263 ALA A C 1
ATOM 2102 O O . ALA A 1 263 ? 5.750 -2.938 -13.703 1.00 85.69 263 ALA A O 1
ATOM 2103 N N . GLY A 1 264 ? 5.585 -4.904 -14.796 1.00 86.94 264 GLY A N 1
ATOM 2104 C CA . GLY A 1 264 ? 4.454 -5.425 -14.038 1.00 86.94 264 GLY A CA 1
ATOM 2105 C C . GLY A 1 264 ? 4.864 -6.512 -13.065 1.00 86.94 264 GLY A C 1
ATOM 2106 O O . GLY A 1 264 ? 5.926 -7.120 -13.219 1.00 86.94 264 GLY A O 1
ATOM 2107 N N . GLY A 1 265 ? 4.031 -6.772 -12.064 1.00 90.25 265 GLY A N 1
ATOM 2108 C CA . GLY A 1 265 ? 4.310 -7.843 -11.117 1.00 90.25 265 GLY A CA 1
ATOM 2109 C C . GLY A 1 265 ? 3.165 -8.148 -10.174 1.00 90.25 265 GLY A C 1
ATOM 2110 O O . GLY A 1 265 ? 2.728 -7.282 -9.423 1.00 90.25 265 GLY A O 1
ATOM 2111 N N . LEU A 1 266 ? 2.786 -9.424 -10.141 1.00 94.62 266 LEU A N 1
ATOM 2112 C CA . LEU A 1 266 ? 1.828 -9.981 -9.197 1.00 94.62 266 LEU A CA 1
ATOM 2113 C C . LEU A 1 266 ? 2.581 -10.772 -8.127 1.00 94.62 266 LEU A C 1
ATOM 2115 O O . LEU A 1 266 ? 3.601 -11.411 -8.397 1.00 94.62 266 LEU A O 1
ATOM 2119 N N . GLY A 1 267 ? 2.090 -10.755 -6.898 1.00 95.75 267 GLY A N 1
ATOM 2120 C CA . GLY A 1 267 ? 2.601 -11.670 -5.892 1.00 95.75 267 GLY A CA 1
ATOM 2121 C C . GLY A 1 267 ? 1.897 -11.580 -4.551 1.00 95.75 267 GLY A C 1
ATOM 2122 O O . GLY A 1 267 ? 0.957 -10.796 -4.395 1.00 95.75 267 GLY A O 1
ATOM 2123 N N . PRO A 1 268 ? 2.328 -12.414 -3.594 1.00 96.94 268 PRO A N 1
ATOM 2124 C CA . PRO A 1 268 ? 1.730 -12.462 -2.276 1.00 96.94 268 PRO A CA 1
ATOM 2125 C C . PRO A 1 268 ? 2.036 -11.204 -1.458 1.00 96.94 268 PRO A C 1
ATOM 2127 O O . PRO A 1 268 ? 3.113 -10.600 -1.547 1.00 96.94 268 PRO A O 1
ATOM 2130 N N . GLN A 1 269 ? 1.077 -10.876 -0.604 1.00 95.38 269 GLN A N 1
ATOM 2131 C CA . GLN A 1 269 ? 1.153 -9.866 0.436 1.00 95.38 269 GLN A CA 1
ATOM 2132 C C . GLN A 1 269 ? 0.764 -10.516 1.762 1.00 95.38 269 GLN A C 1
ATOM 2134 O O . GLN A 1 269 ? -0.204 -11.268 1.844 1.00 95.38 269 GLN A O 1
ATOM 2139 N N . ILE A 1 270 ? 1.537 -10.237 2.801 1.00 96.00 270 ILE A N 1
ATOM 2140 C CA . ILE A 1 270 ? 1.205 -10.600 4.175 1.00 96.00 270 ILE A CA 1
ATOM 2141 C C . ILE A 1 270 ? 1.243 -9.331 5.000 1.00 96.00 270 ILE A C 1
ATOM 2143 O O . ILE A 1 270 ? 2.055 -8.445 4.739 1.00 96.00 270 ILE A O 1
ATOM 2147 N N . GLY A 1 271 ? 0.409 -9.241 6.015 1.00 93.69 271 GLY A N 1
ATOM 2148 C CA . GLY A 1 271 ? 0.409 -8.057 6.839 1.00 93.69 271 GLY A CA 1
ATOM 2149 C C . GLY A 1 271 ? -0.237 -8.258 8.181 1.00 93.69 271 GLY A C 1
ATOM 2150 O O . GLY A 1 271 ? -0.561 -9.366 8.609 1.00 93.69 271 GLY A O 1
ATOM 2151 N N . PHE A 1 272 ? -0.374 -7.137 8.861 1.00 94.00 272 PHE A N 1
ATOM 2152 C CA . PHE A 1 272 ? -0.969 -7.040 10.170 1.00 94.00 272 PHE A CA 1
ATOM 2153 C C . PHE A 1 272 ? -1.835 -5.787 10.229 1.00 94.00 272 PHE A C 1
ATOM 2155 O O . PHE A 1 272 ? -1.535 -4.771 9.591 1.00 94.00 272 PHE A O 1
ATOM 2162 N N . ARG A 1 273 ? -2.937 -5.867 10.962 1.00 93.06 273 ARG A N 1
ATOM 2163 C CA . ARG A 1 273 ? -3.900 -4.791 11.174 1.00 93.06 273 ARG A CA 1
ATOM 2164 C C . ARG A 1 273 ? -4.126 -4.641 12.669 1.00 93.06 273 ARG A C 1
ATOM 2166 O O . ARG A 1 273 ? -4.312 -5.628 13.377 1.00 93.06 273 ARG A O 1
ATOM 2173 N N . ILE A 1 274 ? -4.135 -3.402 13.137 1.00 91.19 274 ILE A N 1
ATOM 2174 C CA . ILE A 1 274 ? -4.517 -3.039 14.499 1.00 91.19 274 ILE A CA 1
ATOM 2175 C C . ILE A 1 274 ? -5.578 -1.960 14.386 1.00 91.19 274 ILE A C 1
ATOM 2177 O O . ILE A 1 274 ? -5.378 -0.948 13.719 1.00 91.19 274 ILE A O 1
ATOM 2181 N N . VAL A 1 275 ? -6.701 -2.176 15.052 1.00 89.31 275 VAL A N 1
ATOM 2182 C CA . VAL A 1 275 ? -7.815 -1.245 15.115 1.00 89.31 275 VAL A CA 1
ATOM 2183 C C . VAL A 1 275 ? -8.195 -1.063 16.576 1.00 89.31 275 VAL A C 1
ATOM 2185 O O . VAL A 1 275 ? -8.670 -1.995 17.221 1.00 89.31 275 VAL A O 1
ATOM 2188 N N . LYS A 1 276 ? -7.981 0.140 17.103 1.00 87.31 276 LYS A N 1
ATOM 2189 C CA . LYS A 1 276 ? -8.286 0.502 18.487 1.00 87.31 276 LYS A CA 1
ATOM 2190 C C . LYS A 1 276 ? -9.350 1.586 18.502 1.00 87.31 276 LYS A C 1
ATOM 2192 O O . LYS A 1 276 ? -9.133 2.678 17.981 1.00 87.31 276 LYS A O 1
ATOM 2197 N N . LYS A 1 277 ? -10.494 1.300 19.116 1.00 80.50 277 LYS A N 1
ATOM 2198 C CA . LYS A 1 277 ? -11.501 2.323 19.394 1.00 80.50 277 LYS A CA 1
ATOM 2199 C C . LYS A 1 277 ? -10.981 3.203 20.533 1.00 80.50 277 LYS A C 1
ATOM 2201 O O . LYS A 1 277 ? -10.566 2.685 21.565 1.00 80.50 277 LYS A O 1
ATOM 2206 N N . LEU A 1 278 ? -10.903 4.512 20.303 1.00 80.31 278 LEU A N 1
ATOM 2207 C CA . LEU A 1 278 ? -10.431 5.479 21.300 1.00 80.31 278 LEU A CA 1
ATOM 2208 C C . LEU A 1 278 ? -11.598 5.997 22.141 1.00 80.31 278 LEU A C 1
ATOM 2210 O O . LEU A 1 278 ? -11.459 6.179 23.343 1.00 80.31 278 LEU A O 1
ATOM 2214 N N . ASN A 1 279 ? -12.746 6.224 21.504 1.00 74.56 279 ASN A N 1
ATOM 2215 C CA . ASN A 1 279 ? -14.017 6.546 22.146 1.00 74.56 279 ASN A CA 1
ATOM 2216 C C . ASN A 1 279 ? -15.169 6.220 21.175 1.00 74.56 279 ASN A C 1
ATOM 2218 O O . ASN A 1 279 ? -14.963 5.558 20.158 1.00 74.56 279 ASN A O 1
ATOM 2222 N N . ASN A 1 280 ? -16.387 6.675 21.470 1.00 70.00 280 ASN A N 1
ATOM 2223 C CA . ASN A 1 280 ? -17.559 6.416 20.624 1.00 70.00 280 ASN A CA 1
ATOM 2224 C C . ASN A 1 280 ? -17.488 7.036 19.222 1.00 70.00 280 ASN A C 1
ATOM 2226 O O . ASN A 1 280 ? -18.229 6.609 18.343 1.00 70.00 280 ASN A O 1
ATOM 2230 N N . PHE A 1 281 ? -16.592 7.996 19.010 1.00 73.81 281 PHE A N 1
ATOM 2231 C CA . PHE A 1 281 ? -16.484 8.743 17.766 1.00 73.81 281 PHE A CA 1
ATOM 2232 C C . PHE A 1 281 ? -15.177 8.481 17.029 1.00 73.81 281 PHE A C 1
ATOM 2234 O O . PHE A 1 281 ? -15.138 8.588 15.814 1.00 73.81 281 PHE A O 1
ATOM 2241 N N . PHE A 1 282 ? -14.101 8.147 17.736 1.00 80.38 282 PHE A N 1
ATOM 2242 C CA . PHE A 1 282 ? -12.768 8.033 17.166 1.00 80.38 282 PHE A CA 1
ATOM 2243 C C . PHE A 1 282 ? -12.251 6.604 17.236 1.00 80.38 282 PHE A C 1
ATOM 2245 O O . PHE A 1 282 ? -12.274 5.948 18.280 1.00 80.38 282 PHE A O 1
ATOM 2252 N N . GLN A 1 283 ? -11.685 6.157 16.123 1.00 83.31 283 GLN A N 1
ATOM 2253 C CA . GLN A 1 283 ? -10.994 4.885 16.010 1.00 83.31 283 GLN A CA 1
ATOM 2254 C C . GLN A 1 283 ? -9.624 5.109 15.374 1.00 83.31 283 GLN A C 1
ATOM 2256 O O . GLN A 1 283 ? -9.478 5.726 14.321 1.00 83.31 283 GLN A O 1
ATOM 2261 N N . PHE A 1 284 ? -8.601 4.583 16.028 1.00 86.50 284 PHE A N 1
ATOM 2262 C CA . PHE A 1 284 ? -7.262 4.490 15.482 1.00 86.50 284 PHE A CA 1
ATOM 2263 C C . PHE A 1 284 ? -7.127 3.191 14.701 1.00 86.50 284 PHE A C 1
ATOM 2265 O O 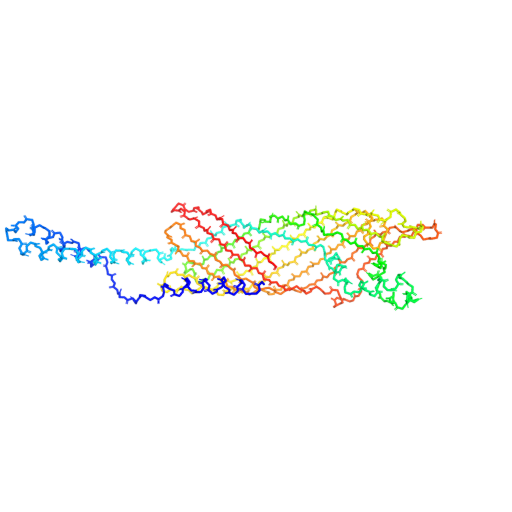. PHE A 1 284 ? -7.564 2.131 15.152 1.00 86.50 284 PHE A O 1
ATOM 2272 N N . HIS A 1 285 ? -6.505 3.265 13.535 1.00 88.25 285 HIS A N 1
ATOM 2273 C CA . HIS A 1 285 ? -6.192 2.097 12.734 1.00 88.25 285 HIS A CA 1
ATOM 2274 C C . HIS A 1 285 ? -4.766 2.194 12.210 1.00 88.25 285 HIS A C 1
ATOM 2276 O O . HIS A 1 285 ? -4.316 3.252 11.779 1.00 88.25 285 HIS A O 1
ATOM 2282 N N . THR A 1 286 ? -4.058 1.073 12.223 1.00 89.88 286 THR A N 1
ATOM 2283 C CA . THR A 1 286 ? -2.754 0.949 11.583 1.00 89.88 286 THR A CA 1
ATOM 2284 C C . THR A 1 286 ? -2.632 -0.389 10.871 1.00 89.88 286 THR A C 1
ATOM 2286 O O . THR A 1 286 ? -3.144 -1.415 11.328 1.00 89.88 286 THR A O 1
ATOM 2289 N N . SER A 1 287 ? -1.981 -0.356 9.718 1.00 90.44 287 SER A N 1
ATOM 2290 C CA . SER A 1 287 ? -1.632 -1.500 8.896 1.00 90.44 287 SER A CA 1
ATOM 2291 C C . SER A 1 287 ? -0.126 -1.538 8.691 1.00 90.44 287 SER A C 1
ATOM 2293 O O . SER A 1 287 ? 0.535 -0.509 8.565 1.00 90.44 287 SER A O 1
ATOM 2295 N N . ALA A 1 288 ? 0.415 -2.746 8.633 1.00 92.56 288 ALA A N 1
ATOM 2296 C CA . ALA A 1 288 ? 1.765 -2.991 8.162 1.00 92.56 288 ALA A CA 1
ATOM 2297 C C . ALA A 1 288 ? 1.721 -4.187 7.218 1.00 92.56 288 ALA A C 1
ATOM 2299 O O . ALA A 1 288 ? 1.314 -5.272 7.622 1.00 92.56 288 ALA A O 1
ATOM 2300 N N . ASP A 1 289 ? 2.128 -3.989 5.974 1.00 93.19 289 ASP A N 1
ATOM 2301 C CA . ASP A 1 289 ? 2.142 -4.998 4.927 1.00 93.19 289 ASP A CA 1
ATOM 2302 C C . ASP A 1 289 ? 3.564 -5.212 4.420 1.00 93.19 289 ASP A C 1
ATOM 2304 O O . ASP A 1 289 ? 4.311 -4.264 4.180 1.00 93.19 289 ASP A O 1
ATOM 2308 N N . TYR A 1 290 ? 3.921 -6.470 4.210 1.00 94.25 290 TYR A N 1
ATOM 2309 C CA . TYR A 1 290 ? 5.077 -6.905 3.446 1.00 94.25 290 TYR A CA 1
ATOM 2310 C C . TYR A 1 290 ? 4.590 -7.567 2.163 1.00 94.25 290 TYR A C 1
ATOM 2312 O O . TYR A 1 290 ? 3.708 -8.425 2.187 1.00 94.25 290 TYR A O 1
ATOM 2320 N N . PHE A 1 291 ? 5.190 -7.206 1.036 1.00 94.56 291 PHE A N 1
ATOM 2321 C CA . PHE A 1 291 ? 4.840 -7.797 -0.248 1.00 94.56 291 PHE A CA 1
ATOM 2322 C C . PHE A 1 291 ? 6.078 -8.205 -1.028 1.00 94.56 291 PHE A C 1
ATOM 2324 O O . PHE A 1 291 ? 7.152 -7.597 -0.931 1.00 94.56 291 PHE A O 1
ATOM 2331 N N . ARG A 1 292 ? 5.895 -9.225 -1.863 1.00 93.81 292 ARG A N 1
ATOM 2332 C CA . ARG A 1 292 ? 6.883 -9.642 -2.848 1.00 93.81 292 ARG A CA 1
ATOM 2333 C C . ARG A 1 292 ? 6.178 -9.914 -4.163 1.00 93.81 292 ARG A C 1
ATOM 2335 O O . ARG A 1 292 ? 5.386 -10.842 -4.237 1.00 93.81 292 ARG A O 1
ATOM 2342 N N . THR A 1 293 ? 6.483 -9.138 -5.195 1.00 91.75 293 THR A N 1
ATOM 2343 C CA . THR A 1 293 ? 5.910 -9.340 -6.528 1.00 91.75 293 THR A CA 1
ATOM 2344 C C . THR A 1 293 ? 6.960 -9.828 -7.512 1.00 91.75 293 THR A C 1
ATOM 2346 O O . THR A 1 293 ? 8.150 -9.504 -7.413 1.00 91.75 293 THR A O 1
ATOM 2349 N N . LEU A 1 294 ? 6.506 -10.652 -8.451 1.00 90.88 294 LEU A N 1
ATOM 2350 C CA . LEU A 1 294 ? 7.282 -11.125 -9.582 1.00 90.88 294 LEU A CA 1
ATOM 2351 C C . LEU A 1 294 ? 6.499 -10.809 -10.850 1.00 90.88 294 LEU A C 1
ATOM 2353 O O . LEU A 1 294 ? 5.303 -11.082 -10.940 1.00 90.88 294 LEU A O 1
ATOM 2357 N N . GLY A 1 295 ? 7.174 -10.270 -11.850 1.00 86.81 295 GLY A N 1
ATOM 2358 C CA . GLY A 1 295 ? 6.582 -10.166 -13.171 1.00 86.81 295 GLY A CA 1
ATOM 2359 C C . GLY A 1 295 ? 7.593 -9.781 -14.223 1.00 86.81 295 GLY A C 1
ATOM 2360 O O . GLY A 1 295 ? 8.777 -10.084 -14.088 1.00 86.81 295 GLY A O 1
ATOM 2361 N N . LYS A 1 296 ? 7.100 -9.181 -15.302 1.00 84.69 296 LYS A N 1
ATOM 2362 C CA . LYS A 1 296 ? 7.868 -8.966 -16.524 1.00 84.69 296 LYS A CA 1
ATOM 2363 C C . LYS A 1 296 ? 8.314 -7.520 -16.639 1.00 84.69 296 LYS A C 1
ATOM 2365 O O . LYS A 1 296 ? 7.548 -6.603 -16.346 1.00 84.69 296 LYS A O 1
ATOM 2370 N N . TYR A 1 297 ? 9.539 -7.356 -17.109 1.00 83.62 297 TYR A N 1
ATOM 2371 C CA . TYR A 1 297 ? 10.098 -6.100 -17.570 1.00 83.62 297 TYR A CA 1
ATOM 2372 C C . TYR A 1 297 ? 10.037 -6.046 -19.088 1.00 83.62 297 TYR A C 1
ATOM 2374 O O . TYR A 1 297 ? 10.332 -7.028 -19.762 1.00 83.62 297 TYR A O 1
ATOM 2382 N N . TYR A 1 298 ? 9.674 -4.893 -19.617 1.00 83.25 298 TYR A N 1
ATOM 2383 C CA . TYR A 1 298 ? 9.736 -4.604 -21.030 1.00 83.25 298 TYR A CA 1
ATOM 2384 C C . TYR A 1 298 ? 10.208 -3.170 -21.208 1.00 83.25 298 TYR A C 1
ATOM 2386 O O . TYR A 1 298 ? 9.637 -2.236 -20.652 1.00 83.25 298 TYR A O 1
ATOM 2394 N N . LEU A 1 299 ? 11.255 -3.015 -21.992 1.00 81.31 299 LEU A N 1
ATOM 2395 C CA . LEU A 1 299 ? 11.829 -1.762 -22.431 1.00 81.31 299 LEU A CA 1
ATOM 2396 C C . LEU A 1 299 ? 11.855 -1.775 -23.954 1.00 81.31 299 LEU A C 1
ATOM 2398 O O . LEU A 1 299 ? 12.404 -2.699 -24.556 1.00 81.31 299 LEU A O 1
ATOM 2402 N N . LYS A 1 300 ? 11.265 -0.744 -24.545 1.00 83.50 300 LYS A N 1
ATOM 2403 C CA . LYS A 1 300 ? 11.278 -0.472 -25.975 1.00 83.50 300 LYS A CA 1
ATOM 2404 C C . LYS A 1 300 ? 11.866 0.904 -26.208 1.00 83.50 300 LYS A C 1
ATOM 2406 O O . LYS A 1 300 ? 11.394 1.888 -25.646 1.00 83.50 300 LYS A O 1
ATOM 2411 N N . THR A 1 301 ? 12.865 0.969 -27.067 1.00 77.19 301 THR A N 1
ATOM 2412 C CA . THR A 1 301 ? 13.534 2.199 -27.459 1.00 77.19 301 THR A CA 1
ATOM 2413 C C . THR A 1 301 ? 13.477 2.330 -28.967 1.00 77.19 301 THR A C 1
ATOM 2415 O O . THR A 1 301 ? 13.917 1.442 -29.687 1.00 77.19 301 THR A O 1
ATOM 2418 N N . ASN A 1 302 ? 12.961 3.460 -29.433 1.00 80.00 302 ASN A N 1
ATOM 2419 C CA . ASN A 1 302 ? 13.025 3.867 -30.826 1.00 80.00 302 ASN A CA 1
ATOM 2420 C C . ASN A 1 302 ? 13.758 5.204 -30.861 1.00 80.00 302 ASN A C 1
ATOM 2422 O O . ASN A 1 302 ? 13.190 6.208 -30.439 1.00 80.00 302 ASN A O 1
ATOM 2426 N N . GLY A 1 303 ? 14.997 5.224 -31.330 1.00 73.12 303 GLY A N 1
ATOM 2427 C CA . GLY A 1 303 ? 15.820 6.423 -31.447 1.00 73.12 303 GLY A CA 1
ATOM 2428 C C . GLY A 1 303 ? 16.347 6.601 -32.862 1.00 73.12 303 GLY A C 1
ATOM 2429 O O . GLY A 1 303 ? 16.486 5.640 -33.614 1.00 73.12 303 GLY A O 1
ATOM 2430 N N . THR A 1 304 ? 16.665 7.835 -33.232 1.00 67.31 304 THR A N 1
ATOM 2431 C CA . THR A 1 304 ? 17.466 8.129 -34.421 1.00 67.31 304 THR A CA 1
ATOM 2432 C C . THR A 1 304 ? 18.823 8.655 -33.992 1.00 67.31 304 THR A C 1
ATOM 2434 O O . THR A 1 304 ? 18.895 9.679 -33.306 1.00 67.31 304 THR A O 1
ATOM 2437 N N . THR A 1 305 ? 19.889 7.978 -34.404 1.00 64.31 305 THR A N 1
ATOM 2438 C CA . THR A 1 305 ? 21.274 8.401 -34.176 1.00 64.31 305 THR A CA 1
ATOM 2439 C C . THR A 1 305 ? 21.920 8.784 -35.501 1.00 64.31 305 THR A C 1
ATOM 2441 O O . THR A 1 305 ? 21.515 8.313 -36.561 1.00 64.31 305 THR A O 1
ATOM 2444 N N . ILE A 1 306 ? 22.914 9.669 -35.461 1.00 58.44 306 ILE A N 1
ATOM 2445 C CA . ILE A 1 306 ? 23.720 10.001 -36.638 1.00 58.44 306 ILE A CA 1
ATOM 2446 C C . ILE A 1 306 ? 25.065 9.304 -36.464 1.00 58.44 306 ILE A C 1
ATOM 2448 O O . ILE A 1 306 ? 25.772 9.556 -35.490 1.00 58.44 306 ILE A O 1
ATOM 2452 N N . HIS A 1 307 ? 25.419 8.427 -37.399 1.00 53.44 307 HIS A N 1
ATOM 2453 C CA . HIS A 1 307 ? 26.725 7.774 -37.435 1.00 53.44 307 HIS A CA 1
ATOM 2454 C C . HIS A 1 307 ? 27.341 7.988 -38.816 1.00 53.44 307 HIS A C 1
ATOM 2456 O O . HIS A 1 307 ? 26.707 7.695 -39.826 1.00 53.44 307 HIS A O 1
ATOM 2462 N N . ASN A 1 308 ? 28.559 8.536 -38.866 1.00 54.25 308 ASN A N 1
ATOM 2463 C CA . ASN A 1 308 ? 29.273 8.851 -40.111 1.00 54.25 308 ASN A CA 1
ATOM 2464 C C . ASN A 1 308 ? 28.440 9.658 -41.131 1.00 54.25 308 ASN A C 1
ATOM 2466 O O . ASN A 1 308 ? 28.509 9.416 -42.331 1.00 54.25 308 ASN A O 1
ATOM 2470 N N . GLY A 1 309 ? 27.626 10.609 -40.656 1.00 56.00 309 GLY A N 1
ATOM 2471 C CA . GLY A 1 309 ? 26.794 11.466 -41.511 1.00 56.00 309 GLY A CA 1
ATOM 2472 C C . GLY A 1 309 ? 25.504 10.821 -42.039 1.00 56.00 309 GLY A C 1
ATOM 2473 O O . GLY A 1 309 ? 24.724 11.509 -42.690 1.00 56.00 309 GLY A O 1
ATOM 2474 N N . ALA A 1 310 ? 25.239 9.547 -41.729 1.00 55.47 310 ALA A N 1
ATOM 2475 C CA . ALA A 1 310 ? 23.995 8.858 -42.068 1.00 55.47 310 ALA A CA 1
ATOM 2476 C C . ALA A 1 310 ? 23.061 8.751 -40.851 1.00 55.47 310 ALA A C 1
ATOM 2478 O O . ALA A 1 310 ? 23.510 8.535 -39.721 1.00 55.47 310 ALA A O 1
ATOM 2479 N N . GLN A 1 311 ? 21.753 8.897 -41.082 1.00 64.12 311 GLN A N 1
ATOM 2480 C CA . GLN A 1 311 ? 20.729 8.697 -40.057 1.00 64.12 311 GLN A CA 1
ATOM 2481 C C . GLN A 1 311 ? 20.462 7.198 -39.882 1.00 64.12 311 GLN A C 1
ATOM 2483 O O . GLN A 1 311 ? 19.977 6.535 -40.794 1.00 64.12 311 GLN A O 1
ATOM 2488 N N . ASN A 1 312 ? 20.748 6.680 -38.693 1.00 61.38 312 ASN A N 1
ATOM 2489 C CA . ASN A 1 312 ? 20.455 5.311 -38.298 1.00 61.38 312 ASN A CA 1
ATOM 2490 C C . ASN A 1 312 ? 19.225 5.273 -37.394 1.00 61.38 312 ASN A C 1
ATOM 2492 O O . ASN A 1 312 ? 19.081 6.086 -36.478 1.00 61.38 312 ASN A O 1
ATOM 2496 N N . PHE A 1 313 ? 18.358 4.290 -37.625 1.00 69.62 313 PHE A N 1
ATOM 2497 C CA . PHE A 1 313 ? 17.226 3.996 -36.754 1.00 69.62 313 PHE A CA 1
ATOM 2498 C C . PHE A 1 313 ? 17.634 2.919 -35.754 1.00 69.62 313 PHE A C 1
ATOM 2500 O O . PHE A 1 313 ? 17.927 1.784 -36.124 1.00 69.62 313 PHE A O 1
ATOM 2507 N N . LEU A 1 314 ? 17.651 3.281 -34.478 1.00 66.69 314 LEU A N 1
ATOM 2508 C CA . LEU A 1 314 ? 17.829 2.357 -33.375 1.00 66.69 314 LEU A CA 1
ATOM 2509 C C . LEU A 1 314 ? 16.448 1.924 -32.890 1.00 66.69 314 LEU A C 1
ATOM 2511 O O . LEU A 1 314 ? 15.754 2.693 -32.231 1.00 66.69 314 LEU A O 1
ATOM 2515 N N . VAL A 1 315 ? 16.054 0.695 -33.203 1.00 72.44 315 VAL A N 1
ATOM 2516 C CA . VAL A 1 315 ? 14.890 0.049 -32.591 1.00 72.44 315 VAL A CA 1
ATOM 2517 C C . VAL A 1 315 ? 15.417 -1.083 -31.731 1.00 72.44 315 VAL A C 1
ATOM 2519 O O . VAL A 1 315 ? 15.895 -2.089 -32.252 1.00 72.44 315 VAL A O 1
ATOM 2522 N N . THR A 1 316 ? 15.374 -0.905 -30.416 1.00 69.00 316 THR A N 1
ATOM 2523 C CA . THR A 1 316 ? 15.737 -1.948 -29.460 1.00 69.00 316 THR A CA 1
ATOM 2524 C C . THR A 1 316 ? 14.543 -2.282 -28.590 1.00 69.00 316 THR A C 1
ATOM 2526 O O . THR A 1 316 ? 13.843 -1.416 -28.071 1.00 69.00 316 THR A O 1
ATOM 2529 N N . GLU A 1 317 ? 14.302 -3.572 -28.434 1.00 71.25 317 GLU A N 1
ATOM 2530 C CA . GLU A 1 317 ? 13.352 -4.106 -27.475 1.00 71.25 317 GLU A CA 1
ATOM 2531 C C . GLU A 1 317 ? 14.102 -5.085 -26.580 1.00 71.25 317 GLU A C 1
ATOM 2533 O O . GLU A 1 317 ? 15.161 -5.599 -26.948 1.00 71.25 317 GLU A O 1
ATOM 2538 N N . THR A 1 318 ? 13.571 -5.324 -25.388 1.00 66.75 318 THR A N 1
ATOM 2539 C CA . THR A 1 318 ? 14.169 -6.271 -24.441 1.00 66.75 318 THR A CA 1
ATOM 2540 C C . THR A 1 318 ? 14.191 -7.652 -25.089 1.00 66.75 318 THR A C 1
ATOM 2542 O O . THR A 1 318 ? 13.143 -8.251 -25.324 1.00 66.75 318 THR A O 1
ATOM 2545 N N . SER A 1 319 ? 15.386 -8.136 -25.424 1.00 54.72 319 SER A N 1
ATOM 2546 C CA . SER A 1 319 ? 15.607 -9.461 -25.994 1.00 54.72 319 SER A CA 1
ATOM 2547 C C . SER A 1 319 ? 15.719 -10.507 -24.879 1.00 54.72 319 SER A C 1
ATOM 2549 O O . SER A 1 319 ? 15.960 -10.172 -23.719 1.00 54.72 319 SER A O 1
ATOM 2551 N N . GLY A 1 320 ? 15.495 -11.780 -25.210 1.00 54.97 320 GLY A N 1
ATOM 2552 C CA . GLY A 1 320 ? 15.614 -12.895 -24.263 1.00 54.97 320 GLY A CA 1
ATOM 2553 C C . GLY A 1 320 ? 14.304 -13.631 -23.982 1.00 54.97 320 GLY A C 1
ATOM 2554 O O . GLY A 1 320 ? 13.212 -13.214 -24.375 1.00 54.97 320 GLY A O 1
ATOM 2555 N N . SER A 1 321 ? 14.431 -14.780 -23.325 1.00 53.81 321 SER A N 1
ATOM 2556 C CA . SER A 1 321 ? 13.316 -15.646 -22.949 1.00 53.81 321 SER A CA 1
ATOM 2557 C C . SER A 1 321 ? 12.490 -15.033 -21.810 1.00 53.81 321 SER A C 1
ATOM 2559 O O . SER A 1 321 ? 12.916 -14.106 -21.121 1.00 53.81 321 SER A O 1
ATOM 2561 N N . THR A 1 322 ? 11.298 -15.580 -21.546 1.00 51.75 322 THR A N 1
ATOM 2562 C CA . THR A 1 322 ? 10.415 -15.133 -20.448 1.00 51.75 322 THR A CA 1
ATOM 2563 C C . THR A 1 322 ? 11.100 -15.118 -19.066 1.00 51.75 322 THR A C 1
ATOM 2565 O O . THR A 1 322 ? 10.632 -14.416 -18.171 1.00 51.75 322 THR A O 1
ATOM 2568 N N . GLY A 1 323 ? 12.192 -15.874 -18.882 1.00 56.16 323 GLY A N 1
ATOM 2569 C CA . GLY A 1 323 ? 12.980 -15.902 -17.646 1.00 56.16 323 GLY A CA 1
ATOM 2570 C C . GLY A 1 323 ? 14.003 -14.769 -17.506 1.00 56.16 323 GLY A C 1
ATOM 2571 O O . GLY A 1 323 ? 14.331 -14.397 -16.380 1.00 56.16 323 GLY A O 1
ATOM 2572 N N . ASP A 1 324 ? 14.463 -14.188 -18.615 1.00 57.25 324 ASP A N 1
ATOM 2573 C CA . ASP A 1 324 ? 15.566 -13.215 -18.623 1.00 57.25 324 ASP A CA 1
ATOM 2574 C C . ASP A 1 324 ? 15.083 -11.803 -18.258 1.00 57.25 324 ASP A C 1
ATOM 2576 O O . ASP A 1 324 ? 15.784 -11.029 -17.609 1.00 57.25 324 ASP A O 1
ATOM 2580 N N . ASN A 1 325 ? 13.820 -11.500 -18.569 1.00 71.25 325 ASN A N 1
ATOM 2581 C CA . ASN A 1 325 ? 13.197 -10.194 -18.351 1.00 71.25 325 ASN A CA 1
ATOM 2582 C C . ASN A 1 325 ? 12.279 -10.175 -17.117 1.00 71.25 325 ASN A C 1
ATOM 2584 O O . ASN A 1 325 ? 11.138 -9.707 -17.170 1.00 71.25 325 ASN A O 1
ATOM 2588 N N . LEU A 1 326 ? 12.764 -10.707 -15.991 1.00 77.56 326 LEU A N 1
ATOM 2589 C CA . LEU A 1 326 ? 12.020 -10.768 -14.729 1.00 77.56 326 LEU A CA 1
ATOM 2590 C C . LEU A 1 326 ? 12.317 -9.574 -13.813 1.00 77.56 326 LEU A C 1
ATOM 2592 O O . LEU A 1 326 ? 13.465 -9.278 -13.485 1.00 77.56 326 LEU A O 1
ATOM 2596 N N . VAL A 1 327 ? 11.260 -8.946 -13.297 1.00 80.50 327 VAL A N 1
ATOM 2597 C CA . VAL A 1 327 ? 11.333 -7.944 -12.226 1.00 80.50 327 VAL A CA 1
ATOM 2598 C C . VAL A 1 327 ? 10.830 -8.552 -10.928 1.00 80.50 327 VAL A C 1
ATOM 2600 O O . VAL A 1 327 ? 9.698 -9.025 -10.828 1.00 80.50 327 VAL A O 1
ATOM 2603 N N . LYS A 1 328 ? 11.703 -8.530 -9.919 1.00 85.62 328 LYS A N 1
ATOM 2604 C CA . LYS A 1 328 ? 11.422 -8.964 -8.549 1.00 85.62 328 LYS A CA 1
ATOM 2605 C C . LYS A 1 328 ? 11.363 -7.734 -7.660 1.00 85.62 328 LYS A C 1
ATOM 2607 O O . LYS A 1 328 ? 12.378 -7.067 -7.477 1.00 85.62 328 LYS A O 1
ATOM 2612 N N . ARG A 1 329 ? 10.203 -7.458 -7.069 1.00 84.62 329 ARG A N 1
ATOM 2613 C CA . ARG A 1 329 ? 10.037 -6.357 -6.113 1.00 84.62 329 ARG A CA 1
ATOM 2614 C C . ARG A 1 329 ? 9.738 -6.916 -4.738 1.00 84.62 329 ARG A C 1
ATOM 2616 O O . ARG A 1 329 ? 8.998 -7.883 -4.591 1.00 84.62 329 ARG A O 1
ATOM 2623 N N . ARG A 1 330 ? 10.334 -6.294 -3.730 1.00 89.12 330 ARG A N 1
ATOM 2624 C CA . ARG A 1 330 ? 10.036 -6.514 -2.317 1.00 89.12 330 ARG A CA 1
ATOM 2625 C C . ARG A 1 330 ? 9.817 -5.152 -1.688 1.00 89.12 330 ARG A C 1
ATOM 2627 O O . ARG A 1 330 ? 10.554 -4.225 -2.016 1.00 89.12 330 ARG A O 1
ATOM 2634 N N . GLY A 1 331 ? 8.846 -5.036 -0.801 1.00 86.75 331 GLY A N 1
ATOM 2635 C CA . GLY A 1 331 ? 8.580 -3.765 -0.149 1.00 86.75 331 GLY A CA 1
ATOM 2636 C C . GLY A 1 331 ? 7.740 -3.917 1.100 1.00 86.75 331 GLY A C 1
ATOM 2637 O O . GLY A 1 331 ? 7.200 -4.990 1.383 1.00 86.75 331 GLY A O 1
ATOM 2638 N N . TYR A 1 332 ? 7.665 -2.814 1.834 1.00 88.69 332 TYR A N 1
ATOM 2639 C CA . TYR A 1 332 ? 6.843 -2.673 3.021 1.00 88.69 332 TYR A CA 1
ATOM 2640 C C . TYR A 1 332 ? 5.905 -1.483 2.826 1.00 88.69 332 TYR A C 1
ATOM 2642 O O . TYR A 1 332 ? 6.270 -0.493 2.195 1.00 88.69 332 TYR A O 1
ATOM 2650 N N . GLN A 1 333 ? 4.698 -1.575 3.360 1.00 86.94 333 GLN A N 1
ATOM 2651 C CA . GLN A 1 333 ? 3.738 -0.480 3.403 1.00 86.94 333 GLN A CA 1
ATOM 2652 C C . GLN A 1 333 ? 3.223 -0.371 4.834 1.00 86.94 333 GLN A C 1
ATOM 2654 O O . GLN A 1 333 ? 2.788 -1.368 5.398 1.00 86.94 333 GLN A O 1
ATOM 2659 N N . ILE A 1 334 ? 3.328 0.811 5.436 1.00 86.25 334 ILE A N 1
ATOM 2660 C CA . ILE A 1 334 ? 2.875 1.057 6.805 1.00 86.25 334 ILE A CA 1
ATOM 2661 C C . ILE A 1 334 ? 1.918 2.233 6.762 1.00 86.25 334 ILE A C 1
ATOM 2663 O O . ILE A 1 334 ? 2.349 3.357 6.516 1.00 86.25 334 ILE A O 1
ATOM 2667 N N . ASP A 1 335 ? 0.649 1.983 7.060 1.00 82.50 335 ASP A N 1
ATOM 2668 C CA . ASP A 1 335 ? -0.364 3.029 7.083 1.00 82.50 335 ASP A CA 1
ATOM 2669 C C . ASP A 1 335 ? -0.866 3.210 8.520 1.00 82.50 335 ASP A C 1
ATOM 2671 O O . ASP A 1 335 ? -1.020 2.252 9.281 1.00 82.50 335 ASP A O 1
ATOM 2675 N N . ALA A 1 336 ? -1.117 4.453 8.922 1.00 83.56 336 ALA A N 1
ATOM 2676 C CA . ALA A 1 336 ? -1.734 4.769 10.202 1.00 83.56 336 ALA A CA 1
ATOM 2677 C C . ALA A 1 336 ? -2.733 5.913 10.027 1.00 83.56 336 ALA A C 1
ATOM 2679 O O . ALA A 1 336 ? -2.503 6.860 9.274 1.00 83.56 336 ALA A O 1
ATOM 2680 N N . GLY A 1 337 ? -3.861 5.836 10.721 1.00 78.38 337 GLY A N 1
ATOM 2681 C CA . GLY A 1 337 ? -4.924 6.812 10.563 1.00 78.38 337 GLY A CA 1
ATOM 2682 C C . GLY A 1 337 ? -5.857 6.884 11.754 1.00 78.38 337 GLY A C 1
ATOM 2683 O O . GLY A 1 337 ? -5.948 5.970 12.578 1.00 78.38 337 GLY A O 1
ATOM 2684 N N . LEU A 1 338 ? -6.572 8.001 11.809 1.00 80.38 338 LEU A N 1
ATOM 2685 C CA . LEU A 1 338 ? -7.662 8.239 12.738 1.00 80.38 338 LEU A CA 1
ATOM 2686 C C . LEU A 1 338 ? -8.943 8.375 11.919 1.00 80.38 338 LEU A C 1
ATOM 2688 O O . LEU A 1 338 ? -9.006 9.095 10.924 1.00 80.38 338 LEU A O 1
ATOM 2692 N N . SER A 1 339 ? -9.960 7.626 12.311 1.00 74.50 339 SER A N 1
ATOM 2693 C CA . SER A 1 339 ? -11.279 7.671 11.703 1.00 74.50 339 SER A CA 1
ATOM 2694 C C . SER A 1 339 ? -12.270 8.247 12.689 1.00 74.50 339 SER A C 1
ATOM 2696 O O . SER A 1 339 ? -12.296 7.821 13.845 1.00 74.50 339 SER A O 1
ATOM 2698 N N . PHE A 1 340 ? -13.080 9.185 12.214 1.00 75.00 340 PHE A N 1
ATOM 2699 C CA . PHE A 1 340 ? -14.229 9.695 12.941 1.00 75.00 340 PHE A CA 1
ATOM 2700 C C . PHE A 1 340 ? -15.494 9.006 12.428 1.00 75.00 340 PHE A C 1
ATOM 2702 O O . PHE A 1 340 ? -15.702 8.957 11.218 1.00 75.00 340 PHE A O 1
ATOM 2709 N N . SER A 1 341 ? -16.324 8.478 13.321 1.00 64.25 341 SER A N 1
ATOM 2710 C CA . SER A 1 341 ? -17.645 7.929 13.027 1.00 64.25 341 SER A CA 1
ATOM 2711 C C . SER A 1 341 ? -18.704 8.730 13.771 1.00 64.25 341 SER A C 1
ATOM 2713 O O . SER A 1 341 ? -18.734 8.730 15.003 1.00 64.25 341 SER A O 1
ATOM 2715 N N . GLU A 1 342 ? -19.595 9.376 13.030 1.00 47.16 342 GLU A N 1
ATOM 2716 C CA . GLU A 1 342 ? -20.820 9.922 13.602 1.00 47.16 342 GLU A CA 1
ATOM 2717 C C . GLU A 1 342 ? -21.867 8.801 13.728 1.00 47.16 342 GLU A C 1
ATOM 2719 O O . GLU A 1 342 ? -21.931 7.901 12.885 1.00 47.16 342 GLU A O 1
ATOM 2724 N N . GLN A 1 343 ? -22.706 8.840 14.769 1.00 44.34 343 GLN A N 1
ATOM 2725 C CA . GLN A 1 343 ? -23.784 7.857 14.997 1.00 44.34 343 GLN A CA 1
ATOM 2726 C C . GLN A 1 343 ? -24.811 7.778 13.844 1.00 44.34 343 GLN A C 1
ATOM 2728 O O . GLN A 1 343 ? -25.661 6.892 13.840 1.00 44.34 343 GLN A O 1
ATOM 2733 N N . THR A 1 344 ? -24.711 8.660 12.849 1.00 33.72 344 THR A N 1
ATOM 2734 C CA . THR A 1 344 ? -25.545 8.746 11.644 1.00 33.72 344 THR A CA 1
ATOM 2735 C C . THR A 1 344 ? -24.965 8.039 10.409 1.00 33.72 344 THR A C 1
ATOM 2737 O O . THR A 1 344 ? -25.576 8.087 9.345 1.00 33.72 344 THR A O 1
ATOM 2740 N N . GLY A 1 345 ? -23.848 7.307 10.525 1.00 31.42 345 GLY A N 1
ATOM 2741 C CA . GLY A 1 345 ? -23.427 6.340 9.497 1.00 31.42 345 GLY A CA 1
ATOM 2742 C C . GLY A 1 345 ? -22.493 6.865 8.399 1.00 31.42 345 GLY A C 1
ATOM 2743 O O . GLY A 1 345 ? -22.252 6.153 7.427 1.00 31.42 345 GLY A O 1
ATOM 2744 N N . SER A 1 346 ? -21.913 8.058 8.552 1.00 30.39 346 SER A N 1
ATOM 2745 C CA . SER A 1 346 ? -20.839 8.556 7.679 1.00 30.39 346 SER A CA 1
ATOM 2746 C C . SER A 1 346 ? -19.536 8.740 8.455 1.00 30.39 346 SER A C 1
ATOM 2748 O O . SER A 1 346 ? -19.514 9.434 9.474 1.00 30.39 346 SER A O 1
ATOM 2750 N N . SER A 1 347 ? -18.445 8.131 7.974 1.00 37.03 347 SER A N 1
ATOM 2751 C CA . SER A 1 347 ? -17.104 8.301 8.536 1.00 37.03 347 SER A CA 1
ATOM 2752 C C . SER A 1 347 ? -16.212 9.165 7.646 1.00 37.03 347 SER A C 1
ATOM 2754 O O . SER A 1 347 ? -16.145 8.990 6.430 1.00 37.03 347 SER A O 1
ATOM 2756 N N . LEU A 1 348 ? -15.491 10.098 8.269 1.00 31.42 348 LEU A N 1
ATOM 2757 C CA . LEU A 1 348 ? -14.460 10.914 7.626 1.00 31.42 348 LEU A CA 1
ATOM 2758 C C . LEU A 1 348 ? -13.100 10.418 8.133 1.00 31.42 348 LEU A C 1
ATOM 2760 O O . LEU A 1 348 ? -12.840 10.377 9.338 1.00 31.42 348 LEU A O 1
ATOM 2764 N N . HIS A 1 349 ? -12.255 9.965 7.206 1.00 38.53 349 HIS A N 1
ATOM 2765 C CA . HIS A 1 349 ? -10.956 9.362 7.500 1.00 38.53 349 HIS A CA 1
ATOM 2766 C C . HIS A 1 349 ? -9.832 10.335 7.142 1.00 38.53 349 HIS A C 1
ATOM 2768 O O . HIS A 1 349 ? -9.730 10.764 5.994 1.00 38.53 349 HIS A O 1
ATOM 2774 N N . SER A 1 350 ? -8.951 10.635 8.098 1.00 28.81 350 SER A N 1
ATOM 2775 C CA . SER A 1 350 ? -7.658 11.268 7.831 1.00 28.81 350 SER A CA 1
ATOM 2776 C C . SER A 1 350 ? -6.541 10.269 8.153 1.00 28.81 350 SER A C 1
ATOM 2778 O O . SER A 1 350 ? -6.451 9.704 9.245 1.00 28.81 350 SER A O 1
ATOM 2780 N N . VAL A 1 351 ? -5.715 9.977 7.148 1.00 35.25 351 VAL A N 1
ATOM 2781 C CA . VAL A 1 351 ? -4.644 8.971 7.209 1.00 35.25 351 VAL A CA 1
ATOM 2782 C C . VAL A 1 351 ? -3.321 9.671 6.925 1.00 35.25 351 VAL A C 1
ATOM 2784 O O . VAL A 1 351 ? -3.220 10.418 5.957 1.00 35.25 351 VAL A O 1
ATOM 2787 N N . PHE A 1 352 ? -2.311 9.423 7.758 1.00 24.91 352 PHE A N 1
ATOM 2788 C CA . PHE A 1 352 ? -0.934 9.854 7.525 1.00 24.91 352 PHE A CA 1
ATOM 2789 C C . PHE A 1 352 ? -0.103 8.619 7.180 1.00 24.91 352 PHE A C 1
ATOM 2791 O O . PHE A 1 352 ? 0.028 7.702 7.989 1.00 24.91 352 PHE A O 1
ATOM 2798 N N . ASN A 1 353 ? 0.453 8.582 5.971 1.00 28.83 353 ASN A N 1
ATOM 2799 C CA . ASN A 1 353 ? 1.202 7.434 5.474 1.00 28.83 353 ASN A CA 1
ATOM 2800 C C . ASN A 1 353 ? 2.678 7.784 5.239 1.00 28.83 353 ASN A C 1
ATOM 2802 O O . ASN A 1 353 ? 2.988 8.814 4.640 1.00 28.83 353 ASN A O 1
ATOM 2806 N N . ILE A 1 354 ? 3.578 6.900 5.675 1.00 25.19 354 ILE A N 1
ATOM 2807 C CA . ILE A 1 354 ? 5.010 6.955 5.372 1.00 25.19 354 ILE A CA 1
ATOM 2808 C C . ILE A 1 354 ? 5.362 5.680 4.595 1.00 25.19 354 ILE A C 1
ATOM 2810 O O . ILE A 1 354 ? 5.607 4.630 5.186 1.00 25.19 354 ILE A O 1
ATOM 2814 N N . GLN A 1 355 ? 5.438 5.778 3.265 1.00 27.42 355 GLN A N 1
ATOM 2815 C CA . GLN A 1 355 ? 6.029 4.735 2.419 1.00 27.42 355 GLN A CA 1
ATOM 2816 C C . GLN A 1 355 ? 7.544 4.960 2.285 1.00 27.42 355 GLN A C 1
ATOM 2818 O O . GLN A 1 355 ? 7.988 6.089 2.064 1.00 27.42 355 GLN A O 1
ATOM 2823 N N . LYS A 1 356 ? 8.335 3.888 2.406 1.00 30.34 356 LYS A N 1
ATOM 2824 C CA . LYS A 1 356 ? 9.771 3.863 2.088 1.00 30.34 356 LYS A CA 1
ATOM 2825 C C . LYS A 1 356 ? 10.117 2.679 1.211 1.00 30.34 356 LYS A C 1
ATOM 2827 O O . LYS A 1 356 ? 9.650 1.565 1.535 1.00 30.34 356 LYS A O 1
#

Nearest PDB structures (foldseek):
  4epa-assembly1_A  TM=3.927E-01  e=9.000E-01  Yersinia pestis
  6sln-assembly1_B  TM=2.514E-01  e=9.000E-01  Porphyromonas gingivalis W83
  6sli-assembly1_B  TM=2.480E-01  e=1.317E+00  Porphyromonas gingivalis W83
  6slj-assembly1_A  TM=2.534E-01  e=2.529E+00  Porphyromonas gingivalis W83
  6sml-assembly1_B  TM=1.764E-01  e=1.247E+00  Porphyromonas gingivalis W83

pLDDT: mean 70.72, std 18.71, range [24.91, 97.31]

InterPro domains:
  IPR027614 Predicted outer membrane protein, Leptospiraceae [PF27860] (86-341)
  IPR027614 Predicted outer membrane protein, Leptospiraceae [TIGR04327] (86-348)